Protein AF-A0A2N5YYQ7-F1 (afdb_monomer_lite)

Radius of gyration: 24.41 Å; chains: 1; bounding box: 58×47×63 Å

pLDDT: mean 92.78, std 4.08, range [78.56, 98.44]

Structure (mmCIF, N/CA/C/O backbone):
data_AF-A0A2N5YYQ7-F1
#
_entry.id   AF-A0A2N5YYQ7-F1
#
loop_
_atom_site.group_PDB
_atom_site.id
_atom_site.type_symbol
_atom_site.label_atom_id
_atom_site.label_alt_id
_atom_site.label_comp_id
_atom_site.label_asym_id
_atom_site.label_entity_id
_atom_site.label_seq_id
_atom_site.pdbx_PDB_ins_code
_atom_site.Cartn_x
_atom_site.Cartn_y
_atom_site.Cartn_z
_atom_site.occupancy
_atom_site.B_iso_or_equiv
_atom_site.auth_seq_id
_atom_site.auth_comp_id
_atom_site.auth_asym_id
_atom_site.auth_atom_id
_atom_site.pdbx_PDB_model_num
ATOM 1 N N . MET A 1 1 ? -3.393 -4.465 8.480 1.00 93.56 1 MET A N 1
ATOM 2 C CA . MET A 1 1 ? -4.714 -5.136 8.390 1.00 93.56 1 MET A CA 1
ATOM 3 C C . MET A 1 1 ? -5.886 -4.171 8.507 1.00 93.56 1 MET A C 1
ATOM 5 O O . MET A 1 1 ? -6.444 -3.864 7.470 1.00 93.56 1 MET A O 1
ATOM 9 N N . ILE A 1 2 ? -6.252 -3.635 9.685 1.00 95.12 2 ILE A N 1
ATOM 10 C CA . ILE A 1 2 ? -7.439 -2.749 9.792 1.00 95.12 2 ILE A CA 1
ATOM 11 C C . ILE A 1 2 ? -7.357 -1.510 8.891 1.00 95.12 2 ILE A C 1
ATOM 13 O O . ILE A 1 2 ? -8.314 -1.188 8.200 1.00 95.12 2 ILE A O 1
ATOM 17 N N . SER A 1 3 ? -6.177 -0.894 8.796 1.00 93.81 3 SER A N 1
ATOM 18 C CA . SER A 1 3 ? -5.938 0.205 7.856 1.00 93.81 3 SER A CA 1
ATOM 19 C C . SER A 1 3 ? -6.169 -0.204 6.390 1.00 93.81 3 SER A C 1
ATOM 21 O O . SER A 1 3 ? -6.688 0.582 5.609 1.00 93.81 3 SER A O 1
ATOM 23 N N . ASN A 1 4 ? -5.869 -1.457 6.019 1.00 92.94 4 ASN A N 1
ATOM 24 C CA . ASN A 1 4 ? -6.126 -1.958 4.66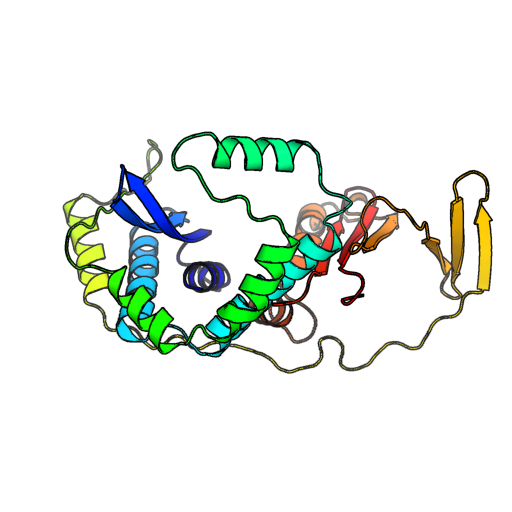4 1.00 92.94 4 ASN A CA 1
ATOM 25 C C . ASN A 1 4 ? -7.629 -2.119 4.420 1.00 92.94 4 ASN A C 1
ATOM 27 O O . ASN A 1 4 ? -8.094 -1.744 3.354 1.00 92.94 4 ASN A O 1
ATOM 31 N N . ARG A 1 5 ? -8.402 -2.598 5.408 1.00 95.31 5 ARG A N 1
ATOM 32 C CA . ARG A 1 5 ? -9.871 -2.651 5.295 1.00 95.31 5 ARG A CA 1
ATOM 33 C C . ARG A 1 5 ? -10.469 -1.261 5.092 1.00 95.31 5 ARG A C 1
ATOM 35 O O . ARG A 1 5 ? -11.313 -1.082 4.224 1.00 95.31 5 ARG A O 1
ATOM 42 N N . LEU A 1 6 ? -9.991 -0.264 5.841 1.00 95.75 6 LEU A N 1
ATOM 43 C CA . LEU A 1 6 ? -10.418 1.125 5.657 1.00 95.75 6 LEU A CA 1
ATOM 44 C C . LEU A 1 6 ? -10.046 1.656 4.265 1.00 95.75 6 LEU A C 1
ATOM 46 O O . LEU A 1 6 ? -10.860 2.324 3.635 1.00 95.75 6 LEU A O 1
ATOM 50 N N . ALA A 1 7 ? -8.858 1.328 3.753 1.00 92.31 7 ALA A N 1
ATOM 51 C CA . ALA A 1 7 ? -8.468 1.678 2.389 1.00 92.31 7 ALA A CA 1
ATOM 52 C C . ALA A 1 7 ? -9.348 0.987 1.329 1.00 92.31 7 ALA A C 1
ATOM 54 O O . ALA A 1 7 ? -9.705 1.616 0.337 1.00 92.31 7 ALA A O 1
ATOM 55 N N . GLU A 1 8 ? -9.772 -0.261 1.549 1.00 92.50 8 GLU A N 1
ATOM 56 C CA . GLU A 1 8 ? -10.708 -0.962 0.656 1.00 92.50 8 GLU A CA 1
ATOM 57 C C . GLU A 1 8 ? -12.071 -0.256 0.583 1.00 92.50 8 GLU A C 1
ATOM 59 O O . GLU A 1 8 ? -12.648 -0.153 -0.498 1.00 92.50 8 GLU A O 1
ATOM 64 N N . LEU A 1 9 ? -12.557 0.319 1.690 1.00 94.38 9 LEU A N 1
ATOM 65 C CA . LEU A 1 9 ? -13.803 1.099 1.688 1.00 94.38 9 LEU A CA 1
ATOM 66 C C . LEU A 1 9 ? -13.730 2.348 0.797 1.00 94.38 9 LEU A C 1
ATOM 68 O O . LEU A 1 9 ? -14.763 2.797 0.302 1.00 94.38 9 LEU A O 1
ATOM 72 N N . THR A 1 10 ? -12.531 2.881 0.536 1.00 92.38 10 THR A N 1
ATOM 73 C CA . THR A 1 10 ? -12.359 4.017 -0.389 1.00 92.38 10 THR A CA 1
ATOM 74 C C . THR A 1 10 ? -12.547 3.650 -1.862 1.00 92.38 10 THR A C 1
ATOM 76 O O . THR A 1 10 ? -12.679 4.538 -2.699 1.00 92.38 10 THR A O 1
ATOM 79 N N . LEU A 1 11 ? -12.582 2.352 -2.180 1.00 89.19 11 LEU A N 1
ATOM 80 C CA . LEU A 1 11 ? -12.719 1.826 -3.541 1.00 89.19 11 LEU A CA 1
ATOM 81 C C . LEU A 1 11 ? -14.159 1.406 -3.875 1.00 89.19 11 LEU A C 1
ATOM 83 O O . LEU A 1 11 ? -14.417 0.870 -4.952 1.00 89.19 11 LEU A O 1
ATOM 87 N N . LEU A 1 12 ? -15.105 1.630 -2.958 1.00 90.12 12 LEU A N 1
ATOM 88 C CA . LEU A 1 12 ? -16.529 1.426 -3.213 1.00 90.12 12 LEU A CA 1
ATOM 89 C C . LEU A 1 12 ? -17.070 2.475 -4.193 1.00 90.12 12 LEU A C 1
ATOM 91 O O . LEU A 1 12 ? -16.517 3.560 -4.329 1.00 90.12 12 LEU A O 1
ATOM 95 N N . GLU A 1 13 ? -18.202 2.175 -4.837 1.00 88.31 13 GLU A N 1
ATOM 96 C CA . GLU A 1 13 ? -18.895 3.133 -5.716 1.00 88.31 13 GLU A CA 1
ATOM 97 C C . GLU A 1 13 ? -19.281 4.419 -4.969 1.00 88.31 13 GLU A C 1
ATOM 99 O O . GLU A 1 13 ? -19.138 5.517 -5.500 1.00 88.31 13 GLU A O 1
ATOM 104 N N . ASN A 1 14 ? -19.716 4.275 -3.713 1.00 90.69 14 ASN A N 1
ATOM 105 C CA . ASN A 1 14 ? -19.996 5.377 -2.799 1.00 90.69 14 ASN A CA 1
ATOM 106 C C . ASN A 1 14 ? -19.150 5.183 -1.534 1.00 90.69 14 ASN A C 1
ATOM 108 O O . ASN A 1 14 ? -19.606 4.527 -0.593 1.00 90.69 14 ASN A O 1
ATOM 112 N N . PRO A 1 15 ? -17.899 5.674 -1.514 1.00 94.44 15 PRO A N 1
ATOM 113 C CA . PRO A 1 15 ? -17.058 5.557 -0.336 1.00 94.44 15 PRO A CA 1
ATOM 114 C C . PRO A 1 15 ? -17.672 6.289 0.866 1.00 94.44 15 PRO A C 1
ATOM 116 O O . PRO A 1 15 ? -18.278 7.346 0.692 1.00 94.44 15 PRO A O 1
ATOM 119 N N . PRO A 1 16 ? -17.493 5.795 2.098 1.00 95.88 16 PRO A N 1
ATOM 120 C CA . PRO A 1 16 ? -17.945 6.516 3.288 1.00 95.88 16 PRO A CA 1
ATOM 121 C C . PRO A 1 16 ? -17.043 7.709 3.646 1.00 95.88 16 PRO A C 1
ATOM 123 O O . PRO A 1 16 ? -17.452 8.603 4.374 1.00 95.88 16 PRO A O 1
ATOM 126 N N . PHE A 1 17 ? -15.806 7.729 3.145 1.00 96.38 17 PHE A N 1
ATOM 127 C CA . PHE A 1 17 ? -14.804 8.766 3.389 1.00 96.38 17 PHE A CA 1
ATOM 128 C C . PHE A 1 17 ? -13.792 8.804 2.233 1.00 96.38 17 PHE A C 1
ATOM 130 O O . PHE A 1 17 ? -13.621 7.817 1.516 1.00 96.38 17 PHE A O 1
ATOM 137 N N . ALA A 1 18 ? -13.084 9.924 2.069 1.00 94.75 18 ALA A N 1
ATOM 138 C CA . ALA A 1 18 ? -12.054 10.075 1.036 1.00 94.75 18 ALA A CA 1
ATOM 139 C C . ALA A 1 18 ? -10.772 9.291 1.357 1.00 94.75 18 ALA A C 1
ATOM 141 O O . ALA A 1 18 ? -10.070 8.830 0.460 1.00 94.75 18 ALA A O 1
ATOM 142 N N . GLN A 1 19 ? -10.432 9.176 2.643 1.00 94.50 19 GLN A N 1
ATOM 143 C CA . GLN A 1 19 ? -9.290 8.406 3.138 1.00 94.50 19 GLN A CA 1
ATOM 144 C C . GLN A 1 19 ? -9.635 7.828 4.503 1.00 94.50 19 GLN A C 1
ATOM 146 O O . GLN A 1 19 ? -10.295 8.496 5.294 1.00 94.50 19 GLN A O 1
ATOM 151 N N . GLY A 1 20 ? -9.159 6.622 4.789 1.00 95.12 20 GLY A N 1
ATOM 152 C CA . GLY A 1 20 ? -9.314 5.980 6.088 1.00 95.12 20 GLY A CA 1
ATOM 153 C C . GLY A 1 20 ? -7.992 5.384 6.546 1.00 95.12 20 GLY A C 1
ATOM 154 O O . GLY A 1 20 ? -7.262 4.792 5.752 1.00 95.12 20 GLY A O 1
ATOM 155 N N . PHE A 1 21 ? -7.671 5.554 7.821 1.00 94.62 21 PHE A N 1
ATOM 156 C CA . PHE A 1 21 ? -6.460 5.012 8.422 1.00 94.62 21 PHE A CA 1
ATOM 157 C C . PHE A 1 21 ? -6.715 4.630 9.872 1.00 94.62 21 PHE A C 1
ATOM 159 O O . PHE A 1 21 ? -7.410 5.336 10.600 1.00 94.62 21 PHE A O 1
ATOM 166 N N . ALA A 1 22 ? -6.094 3.542 10.312 1.00 95.44 22 ALA A N 1
ATOM 167 C CA . ALA A 1 22 ? -6.108 3.160 11.711 1.00 95.44 22 ALA A CA 1
ATOM 168 C C . ALA A 1 22 ? -4.739 2.660 12.165 1.00 95.44 22 ALA A C 1
ATOM 170 O O . ALA A 1 22 ? -4.033 1.966 11.427 1.00 95.44 22 ALA A O 1
ATOM 171 N N . ALA A 1 23 ? -4.380 2.998 13.401 1.00 93.44 23 ALA A N 1
ATOM 172 C CA . ALA A 1 23 ? -3.122 2.598 14.010 1.00 93.44 23 ALA A CA 1
ATOM 173 C C . ALA A 1 23 ? -3.225 2.488 15.526 1.00 93.44 23 ALA A C 1
ATOM 175 O O . ALA A 1 23 ? -3.968 3.210 16.182 1.00 93.44 23 ALA A O 1
ATOM 176 N N . HIS A 1 24 ? -2.391 1.618 16.084 1.00 92.00 24 HIS A N 1
ATOM 177 C CA . HIS A 1 24 ? -2.065 1.632 17.500 1.00 92.00 24 HIS A CA 1
ATOM 178 C C . HIS A 1 24 ? -0.732 2.360 17.675 1.00 92.00 24 HIS A C 1
ATOM 180 O O . HIS A 1 24 ? 0.283 1.924 17.130 1.00 92.00 24 HIS A O 1
ATOM 186 N N . THR A 1 25 ? -0.733 3.471 18.406 1.00 89.69 25 THR A N 1
ATOM 187 C CA . THR A 1 25 ? 0.429 4.353 18.541 1.00 89.69 25 THR A CA 1
ATOM 188 C C . THR A 1 25 ? 0.835 4.506 19.996 1.00 89.69 25 THR A C 1
ATOM 190 O O . THR A 1 25 ? 0.026 4.378 20.918 1.00 89.69 25 THR A O 1
ATOM 193 N N . GLU A 1 26 ? 2.102 4.838 20.213 1.00 86.75 26 GLU A N 1
ATOM 194 C CA . GLU A 1 26 ? 2.526 5.430 21.478 1.00 86.75 26 GLU A CA 1
ATOM 195 C C . GLU A 1 26 ? 1.841 6.794 21.654 1.00 86.75 26 GLU A C 1
ATOM 197 O O . GLU A 1 26 ? 1.531 7.473 20.670 1.00 86.75 26 GLU A O 1
ATOM 202 N N . PHE A 1 27 ? 1.556 7.180 22.898 1.00 83.12 27 PHE A N 1
ATOM 203 C CA . PHE A 1 27 ? 0.909 8.456 23.201 1.00 83.12 27 PHE A CA 1
ATOM 204 C C . PHE A 1 27 ? 1.742 9.297 24.171 1.00 83.12 27 PHE A C 1
ATOM 206 O O . PHE A 1 27 ? 2.535 10.133 23.750 1.00 83.12 27 PHE A O 1
ATOM 213 N N . LEU A 1 28 ? 1.579 9.092 25.480 1.00 82.25 28 LEU A N 1
ATOM 214 C CA . LEU A 1 28 ? 2.292 9.848 26.508 1.00 82.25 28 LEU A CA 1
ATOM 215 C C . LEU A 1 28 ? 2.835 8.905 27.578 1.00 82.25 28 LEU A C 1
ATOM 217 O O . LEU A 1 28 ? 2.077 8.270 28.319 1.00 82.25 28 LEU A O 1
ATOM 221 N N . GLY A 1 29 ? 4.163 8.856 27.684 1.00 80.69 29 GLY A N 1
ATOM 222 C CA . GLY A 1 29 ? 4.858 7.952 28.596 1.00 80.69 29 GLY A CA 1
ATOM 223 C C . GLY A 1 29 ? 4.537 6.486 28.268 1.00 80.69 29 GLY A C 1
ATOM 224 O O . GLY A 1 29 ? 4.608 6.111 27.105 1.00 80.69 29 GLY A O 1
ATOM 225 N N . PRO A 1 30 ? 4.152 5.650 29.250 1.00 81.94 30 PRO A N 1
ATOM 226 C CA . PRO A 1 30 ? 3.862 4.233 29.017 1.00 81.94 30 PRO A CA 1
ATOM 227 C C . PRO A 1 30 ? 2.478 3.981 28.392 1.00 81.94 30 PRO A C 1
ATOM 229 O O . PRO A 1 30 ? 2.042 2.835 28.319 1.00 81.94 30 PRO A O 1
ATOM 232 N N . LYS A 1 31 ? 1.732 5.033 28.032 1.00 87.06 31 LYS A N 1
ATOM 233 C CA . LYS A 1 31 ? 0.382 4.906 27.478 1.00 87.06 31 LYS A CA 1
ATOM 234 C C . LYS A 1 31 ? 0.446 4.795 25.961 1.00 87.06 31 LYS A C 1
ATOM 236 O O . LYS A 1 31 ? 1.127 5.590 25.316 1.00 87.06 31 LYS A O 1
ATOM 241 N N . SER A 1 32 ? -0.338 3.880 25.412 1.00 89.62 32 SER A N 1
ATOM 242 C CA . SER A 1 32 ? -0.652 3.818 23.991 1.00 89.62 32 SER A CA 1
ATOM 243 C C . SER A 1 32 ? -2.087 4.266 23.733 1.00 89.62 32 SER A C 1
ATOM 245 O O . SER A 1 32 ? -2.898 4.384 24.659 1.00 89.62 32 SER A O 1
ATOM 247 N N . MET A 1 33 ? -2.394 4.530 22.469 1.00 92.06 33 MET A N 1
ATOM 248 C CA . MET A 1 33 ? -3.751 4.784 22.013 1.00 92.06 33 MET A CA 1
ATOM 249 C C . MET A 1 33 ? -4.021 4.071 20.694 1.00 92.06 33 MET A C 1
ATOM 251 O O . MET A 1 33 ? -3.126 3.897 19.869 1.00 92.06 33 MET A O 1
ATOM 255 N N . TYR A 1 34 ? -5.273 3.678 20.498 1.00 94.19 34 TYR A N 1
ATOM 256 C CA . TYR A 1 34 ? -5.774 3.273 19.197 1.00 94.19 34 TYR A CA 1
ATOM 257 C C . TYR A 1 34 ? -6.434 4.480 18.525 1.00 94.19 34 TYR A C 1
ATOM 259 O O . TYR A 1 34 ? -7.257 5.164 19.133 1.00 94.19 34 TYR A O 1
ATOM 267 N N . LEU A 1 35 ? -6.037 4.750 17.287 1.00 94.19 35 LEU A N 1
ATOM 268 C CA . LEU A 1 35 ? -6.520 5.839 16.451 1.00 94.19 35 LEU A CA 1
ATOM 269 C C . LEU A 1 35 ? -7.215 5.250 15.229 1.00 94.19 35 LEU A C 1
ATOM 271 O O . LEU A 1 35 ? -6.676 4.354 14.584 1.00 94.19 35 LEU A O 1
ATOM 275 N N . SER A 1 36 ? -8.373 5.808 14.894 1.00 95.94 36 SER A N 1
ATOM 276 C CA . SER A 1 36 ? -9.115 5.534 13.667 1.00 95.94 36 SER A CA 1
ATOM 277 C C . SER A 1 36 ? -9.535 6.876 13.085 1.00 95.94 36 SER A C 1
ATOM 279 O O . SER A 1 36 ? -10.235 7.640 13.746 1.00 95.94 36 SER A O 1
ATOM 281 N N . ILE A 1 37 ? -9.051 7.191 11.889 1.00 96.44 37 ILE A N 1
ATOM 282 C CA . ILE A 1 37 ? -9.166 8.506 11.259 1.00 96.44 37 ILE A CA 1
ATOM 283 C C . ILE A 1 37 ? -9.807 8.324 9.888 1.00 96.44 37 ILE A C 1
ATOM 285 O O . ILE A 1 37 ? -9.366 7.480 9.108 1.00 96.44 37 ILE A O 1
ATOM 289 N N . GLY A 1 38 ? -10.811 9.145 9.596 1.00 96.94 38 GLY A N 1
ATOM 290 C CA . GLY A 1 38 ? -11.435 9.259 8.284 1.00 96.94 38 GLY A CA 1
ATOM 291 C C . GLY A 1 38 ? -11.379 10.703 7.803 1.00 96.94 38 GLY A C 1
ATOM 292 O O . GLY A 1 38 ? -11.664 11.625 8.566 1.00 96.94 38 GLY A O 1
ATOM 293 N N . VAL A 1 39 ? -10.994 10.910 6.547 1.00 96.44 39 VAL A N 1
ATOM 294 C CA . VAL A 1 39 ? -11.115 12.209 5.881 1.00 96.44 39 VAL A CA 1
ATOM 295 C C . VAL A 1 39 ? -12.518 12.292 5.299 1.00 96.44 39 VAL A C 1
ATOM 297 O O . VAL A 1 39 ? -12.820 11.619 4.314 1.00 96.44 39 VAL A O 1
ATOM 300 N N . VAL A 1 40 ? -13.361 13.110 5.926 1.00 93.94 40 VAL A N 1
ATOM 301 C CA . VAL A 1 40 ? -14.753 13.328 5.520 1.00 93.94 40 VAL A CA 1
ATOM 302 C C . VAL A 1 40 ? -14.810 13.810 4.071 1.00 93.94 40 VAL A C 1
ATOM 304 O O . VAL A 1 40 ? -14.021 14.664 3.655 1.00 93.94 40 VAL A O 1
ATOM 307 N N . GLN A 1 41 ? -15.757 13.273 3.307 1.00 90.50 41 GLN A N 1
ATOM 308 C CA . GLN A 1 41 ? -16.066 13.737 1.959 1.00 90.50 41 GLN A CA 1
ATOM 309 C C . GLN A 1 41 ? -17.515 14.203 1.873 1.00 90.50 41 GLN A C 1
ATOM 311 O O . GLN A 1 41 ? -18.370 13.679 2.575 1.00 90.50 41 GLN A O 1
ATOM 316 N N . ASN A 1 42 ? -17.783 15.185 1.008 1.00 85.81 42 ASN A N 1
ATOM 317 C CA . ASN A 1 42 ? -19.122 15.757 0.804 1.00 85.81 42 ASN A CA 1
ATOM 318 C C . ASN A 1 42 ? -19.802 16.253 2.095 1.00 85.81 42 ASN A C 1
ATOM 320 O O . ASN A 1 42 ? -21.023 16.241 2.178 1.00 85.81 42 ASN A O 1
ATOM 324 N N . ASP A 1 43 ? -19.005 16.671 3.083 1.00 88.06 43 ASP A N 1
ATOM 325 C CA . ASP A 1 43 ? -19.464 17.106 4.407 1.00 88.06 43 ASP A CA 1
ATOM 326 C C . ASP A 1 43 ? -20.264 16.024 5.186 1.00 88.06 43 ASP A C 1
ATOM 328 O O . ASP A 1 43 ? -20.932 16.330 6.169 1.00 88.06 43 ASP A O 1
ATOM 332 N N . ASP A 1 44 ? -20.144 14.743 4.803 1.00 92.19 44 ASP A N 1
ATOM 333 C CA . ASP A 1 44 ? -20.863 13.613 5.411 1.00 92.19 44 ASP A CA 1
ATOM 334 C C . ASP A 1 44 ? -20.113 13.022 6.622 1.00 92.19 44 ASP A C 1
ATOM 336 O O . ASP A 1 44 ? -19.382 12.022 6.552 1.00 92.19 44 ASP A O 1
ATOM 340 N N . ILE A 1 45 ? -20.240 13.722 7.751 1.00 93.50 45 ILE A N 1
ATOM 341 C CA . ILE A 1 45 ? -19.587 13.372 9.019 1.00 93.50 45 ILE A CA 1
ATOM 342 C C . ILE A 1 45 ? -20.195 12.099 9.622 1.00 93.50 45 ILE A C 1
ATOM 344 O O . ILE A 1 45 ? -19.453 11.268 10.148 1.00 93.50 45 ILE A O 1
ATOM 348 N N . GLU A 1 46 ? -21.515 11.936 9.528 1.00 94.56 46 GLU A N 1
ATOM 349 C CA . GLU A 1 46 ? -22.252 10.794 10.079 1.00 94.56 46 GLU A CA 1
ATOM 350 C C . GLU A 1 46 ? -21.778 9.485 9.447 1.00 94.56 46 GLU A C 1
ATOM 352 O O . GLU A 1 46 ? -21.204 8.647 10.150 1.00 94.56 46 GLU A O 1
ATOM 357 N N . THR A 1 47 ? -21.865 9.365 8.117 1.00 95.56 47 THR A N 1
ATOM 358 C CA . THR A 1 47 ? -21.434 8.159 7.391 1.00 95.56 47 THR A CA 1
ATOM 359 C C . THR A 1 47 ? -19.955 7.847 7.640 1.00 95.56 47 THR A C 1
ATOM 361 O O . THR A 1 47 ? -19.557 6.682 7.748 1.00 95.56 47 THR A O 1
ATOM 364 N N . THR A 1 48 ? -19.114 8.881 7.779 1.00 96.19 48 THR A N 1
ATOM 365 C CA . THR A 1 48 ? -17.692 8.698 8.106 1.00 96.19 48 THR A CA 1
ATOM 366 C C . THR A 1 48 ? -17.518 8.056 9.486 1.00 96.19 48 THR A C 1
ATOM 368 O O . THR A 1 48 ? -16.757 7.092 9.619 1.00 96.19 48 THR A O 1
ATOM 371 N N . ILE A 1 49 ? -18.201 8.566 10.518 1.00 95.88 49 ILE A N 1
ATOM 372 C CA . ILE A 1 49 ? -18.126 8.017 11.882 1.00 95.88 49 ILE A CA 1
ATOM 373 C C . ILE A 1 49 ? -18.654 6.582 11.895 1.00 95.88 49 ILE A C 1
ATOM 375 O O . ILE A 1 49 ? -17.969 5.694 12.413 1.00 95.88 49 ILE A O 1
ATOM 379 N N . GLU A 1 50 ? -19.817 6.344 11.290 1.00 96.25 50 GLU A N 1
ATOM 380 C CA . GLU A 1 50 ? -20.431 5.018 11.220 1.00 96.25 50 GLU A CA 1
ATOM 381 C C . GLU A 1 50 ? -19.489 3.992 10.590 1.00 96.25 50 GLU A C 1
ATOM 383 O O . GLU A 1 50 ? -19.254 2.934 11.174 1.00 96.25 50 GLU A O 1
ATOM 388 N N . ALA A 1 51 ? -18.872 4.313 9.449 1.00 96.88 51 ALA A N 1
ATOM 389 C CA . ALA A 1 51 ? -17.976 3.392 8.756 1.00 96.88 51 ALA A CA 1
ATOM 390 C C . ALA A 1 51 ? -16.700 3.075 9.555 1.00 96.88 51 ALA A C 1
ATOM 392 O O . ALA A 1 51 ? -16.274 1.917 9.615 1.00 96.88 51 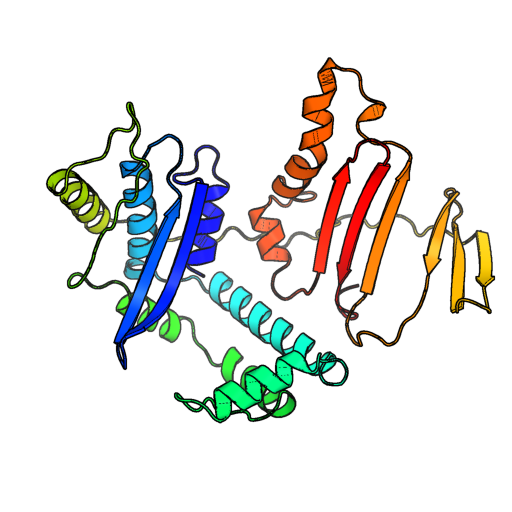ALA A O 1
ATOM 393 N N . LEU A 1 52 ? -16.094 4.079 10.202 1.00 96.88 52 LEU A N 1
ATOM 394 C CA . LEU A 1 52 ? -14.922 3.866 11.059 1.00 96.88 52 LEU A CA 1
ATOM 395 C C . LEU A 1 52 ? -15.273 2.980 12.262 1.00 96.88 52 LEU A C 1
ATOM 397 O O . LEU A 1 52 ? -14.527 2.054 12.600 1.00 96.88 52 LEU A O 1
ATOM 401 N N . VAL A 1 53 ? -16.405 3.250 12.917 1.00 96.00 53 VAL A N 1
ATOM 402 C CA . VAL A 1 53 ? -16.865 2.471 14.074 1.00 96.00 53 VAL A CA 1
ATOM 403 C C . VAL A 1 53 ? -17.259 1.056 13.654 1.00 96.00 53 VAL A C 1
ATOM 405 O O . VAL A 1 53 ? -16.879 0.105 14.340 1.00 96.00 53 VAL A O 1
ATOM 408 N N . ALA A 1 54 ? -17.922 0.886 12.511 1.00 96.25 54 ALA A N 1
ATOM 409 C CA . ALA A 1 54 ? -18.310 -0.415 11.982 1.00 96.25 54 ALA A CA 1
ATOM 410 C C . ALA A 1 54 ? -17.095 -1.321 11.726 1.00 96.25 54 ALA A C 1
ATOM 412 O O . ALA A 1 54 ? -17.112 -2.485 12.128 1.00 96.25 54 ALA A O 1
ATOM 413 N N . GLU A 1 55 ? -16.003 -0.811 11.146 1.00 96.69 55 GLU A N 1
ATOM 414 C CA . GLU A 1 55 ? -14.791 -1.622 10.941 1.00 96.69 55 GLU A CA 1
ATOM 415 C C . GLU A 1 55 ? -14.054 -1.943 12.250 1.00 96.69 55 GLU A C 1
ATOM 417 O O . GLU A 1 55 ? -13.541 -3.057 12.423 1.00 96.69 55 GLU A O 1
ATOM 422 N N . ASN A 1 56 ? -14.083 -1.031 13.225 1.00 95.56 56 ASN A N 1
ATOM 423 C CA . ASN A 1 56 ? -13.596 -1.312 14.578 1.00 95.56 56 ASN A CA 1
ATOM 424 C C . ASN A 1 56 ? -14.423 -2.421 15.251 1.00 95.56 56 ASN A C 1
ATOM 426 O O . ASN A 1 56 ? -13.862 -3.348 15.848 1.00 95.56 56 ASN A O 1
ATOM 430 N N . GLN A 1 57 ? -15.750 -2.371 15.111 1.00 95.38 57 GLN A N 1
ATOM 431 C CA . GLN A 1 57 ? -16.650 -3.417 15.588 1.00 95.38 57 GLN A CA 1
ATOM 432 C C . GLN A 1 57 ? -16.420 -4.735 14.858 1.00 95.38 57 GLN A C 1
ATOM 434 O O . GLN A 1 57 ? -16.393 -5.787 15.496 1.00 95.38 57 GLN A O 1
ATOM 439 N N . ARG A 1 58 ? -16.145 -4.704 13.554 1.00 96.12 58 ARG A N 1
ATOM 440 C CA . ARG A 1 58 ? -15.870 -5.906 12.760 1.00 96.12 58 ARG A CA 1
ATOM 441 C C . ARG A 1 58 ? -14.610 -6.609 13.245 1.00 96.12 58 ARG A C 1
ATOM 443 O O . ARG A 1 58 ? -14.614 -7.828 13.422 1.00 96.12 58 ARG A O 1
ATOM 450 N N . MET A 1 59 ? -13.559 -5.846 13.542 1.00 95.75 59 MET A N 1
ATOM 451 C CA . MET A 1 59 ? -12.349 -6.364 14.185 1.00 95.75 59 MET A CA 1
ATOM 452 C C . MET A 1 59 ? -12.638 -6.923 15.589 1.00 95.75 59 MET A C 1
ATOM 454 O O . MET A 1 59 ? -12.149 -8.000 15.927 1.00 95.75 59 MET A O 1
ATOM 458 N N . LYS A 1 60 ? -13.446 -6.240 16.409 1.00 94.75 60 LYS A N 1
ATOM 459 C CA . LYS A 1 60 ? -13.781 -6.690 17.774 1.00 94.75 60 LYS A CA 1
ATOM 460 C C . LYS A 1 60 ? -14.625 -7.974 17.784 1.00 94.75 60 LYS A C 1
ATOM 462 O O . LYS A 1 60 ? -14.353 -8.881 18.574 1.00 94.75 60 LYS A O 1
ATOM 467 N N . GLN A 1 61 ? -15.634 -8.058 16.919 1.00 94.44 61 GLN A N 1
ATOM 468 C CA . GLN A 1 61 ? -16.611 -9.149 16.870 1.00 94.44 61 GLN A CA 1
ATOM 469 C C . GLN A 1 61 ? -16.052 -10.380 16.139 1.00 94.44 61 GLN A C 1
ATOM 471 O O . GLN A 1 61 ? -16.144 -11.492 16.661 1.00 94.44 61 GLN A O 1
ATOM 476 N N . HIS A 1 62 ? -15.406 -10.179 14.986 1.00 96.50 62 HIS A N 1
ATOM 477 C CA . HIS A 1 62 ? -15.006 -11.267 14.078 1.00 96.50 62 HIS A CA 1
ATOM 478 C C . HIS A 1 62 ? -13.493 -11.424 13.914 1.00 96.50 62 HIS A C 1
ATOM 480 O O . HIS A 1 62 ? -13.031 -12.489 13.512 1.00 96.50 62 HIS A O 1
ATOM 486 N N . GLY A 1 63 ? -12.710 -10.402 14.259 1.00 96.38 63 GLY A N 1
ATOM 487 C CA . GLY A 1 63 ? -11.261 -10.405 14.068 1.00 96.38 63 GLY A CA 1
ATOM 488 C C . GLY A 1 63 ? -10.833 -10.265 12.604 1.00 96.38 63 GLY A C 1
ATOM 489 O O . GLY A 1 63 ? -11.587 -9.837 11.723 1.00 96.38 63 GLY A O 1
ATOM 490 N N . PHE A 1 64 ? -9.573 -10.608 12.368 1.00 97.75 64 PHE A N 1
ATOM 491 C CA . PHE A 1 64 ? -8.942 -10.736 11.064 1.00 97.75 64 PHE A CA 1
ATOM 492 C C . PHE A 1 64 ? -9.059 -12.158 10.521 1.00 97.75 64 PHE A C 1
ATOM 494 O O . PHE A 1 64 ? -9.249 -13.122 11.270 1.00 97.75 64 PHE A O 1
ATOM 501 N N . THR A 1 65 ? -8.936 -12.270 9.205 1.00 97.12 65 THR A N 1
ATOM 502 C CA . THR A 1 65 ? -8.884 -13.533 8.468 1.00 97.12 65 THR A CA 1
ATOM 503 C C . THR A 1 65 ? -7.445 -14.046 8.355 1.00 97.12 65 THR A C 1
ATOM 505 O O . THR A 1 65 ? -6.480 -13.296 8.515 1.00 97.12 65 THR A O 1
ATOM 508 N N . GLN A 1 66 ? -7.285 -15.340 8.061 1.00 96.31 66 GLN A N 1
ATOM 509 C CA . GLN A 1 66 ? -5.959 -15.938 7.874 1.00 96.31 66 GLN A CA 1
ATOM 510 C C . GLN A 1 66 ? -5.220 -15.319 6.679 1.00 96.31 66 GLN A C 1
ATOM 512 O O . GLN A 1 66 ? -4.029 -15.041 6.770 1.00 96.31 66 GLN A O 1
ATOM 517 N N . THR A 1 67 ? -5.938 -15.032 5.595 1.00 95.38 67 THR A N 1
ATOM 518 C CA . THR A 1 67 ? -5.398 -14.419 4.376 1.00 95.38 67 THR A CA 1
ATOM 519 C C . THR A 1 67 ? -4.890 -12.996 4.614 1.00 95.38 67 THR A C 1
ATOM 521 O O . THR A 1 67 ? -3.852 -12.622 4.068 1.00 95.38 67 THR A O 1
ATOM 524 N N . GLU A 1 68 ? -5.546 -12.211 5.477 1.00 96.50 68 GLU A N 1
ATOM 525 C CA . GLU A 1 68 ? -5.021 -10.910 5.911 1.00 96.50 68 GLU A CA 1
ATOM 526 C C . GLU A 1 68 ? -3.699 -11.054 6.674 1.00 96.50 68 GLU A C 1
ATOM 528 O O . GLU A 1 68 ? -2.741 -10.339 6.373 1.00 96.50 68 GLU A O 1
ATOM 533 N N . LEU A 1 69 ? -3.624 -11.991 7.626 1.00 97.44 69 LEU A N 1
ATOM 534 C CA . LEU A 1 69 ? -2.403 -12.227 8.400 1.00 97.44 69 LEU A CA 1
ATOM 535 C C . LEU A 1 69 ? -1.253 -12.709 7.509 1.00 97.44 69 LEU A C 1
ATOM 537 O O . LEU A 1 69 ? -0.126 -12.230 7.648 1.00 97.44 69 LEU A O 1
ATOM 541 N N . ASP A 1 70 ? -1.526 -13.637 6.597 1.00 96.06 70 ASP A N 1
ATOM 542 C CA . ASP A 1 70 ? -0.513 -14.199 5.706 1.00 96.06 70 ASP A CA 1
ATOM 543 C C . ASP A 1 70 ? 0.084 -13.124 4.788 1.00 96.06 70 ASP A C 1
ATOM 545 O O . ASP A 1 70 ? 1.308 -13.069 4.634 1.00 96.06 70 ASP A O 1
ATOM 549 N N . ARG A 1 71 ? -0.741 -12.202 4.264 1.00 94.94 71 ARG A N 1
ATOM 550 C CA . ARG A 1 71 ? -0.253 -11.050 3.484 1.00 94.94 71 ARG A CA 1
ATOM 551 C C . ARG A 1 71 ? 0.653 -10.135 4.300 1.00 94.94 71 ARG A C 1
ATOM 553 O O . ARG A 1 71 ? 1.721 -9.760 3.820 1.00 94.94 71 ARG A O 1
ATOM 560 N N . GLU A 1 72 ? 0.270 -9.786 5.528 1.00 96.06 72 GLU A N 1
ATOM 561 C CA . GLU A 1 72 ? 1.116 -8.927 6.369 1.00 96.06 72 GLU A CA 1
ATOM 562 C C . GLU A 1 72 ? 2.441 -9.599 6.724 1.00 96.06 72 GLU A C 1
ATOM 564 O O . GLU A 1 72 ? 3.492 -8.962 6.669 1.00 96.06 72 GLU A O 1
ATOM 569 N N . LYS A 1 73 ? 2.425 -10.901 7.032 1.00 97.50 73 LYS A N 1
ATOM 570 C CA . LYS A 1 73 ? 3.657 -11.662 7.272 1.00 97.50 73 LYS A CA 1
ATOM 571 C C . LYS A 1 73 ? 4.563 -11.666 6.045 1.00 97.50 73 LYS A C 1
ATOM 573 O O . LYS A 1 73 ? 5.763 -11.434 6.188 1.00 97.50 73 LYS A O 1
ATOM 578 N N . ALA A 1 74 ? 4.002 -11.907 4.860 1.00 96.12 74 ALA A N 1
ATOM 579 C CA . ALA A 1 74 ? 4.753 -11.881 3.609 1.00 96.12 74 ALA A CA 1
ATOM 580 C C . ALA A 1 74 ? 5.369 -10.496 3.356 1.00 96.12 74 ALA A C 1
ATOM 582 O O . ALA A 1 74 ? 6.556 -10.405 3.054 1.00 96.12 74 ALA A O 1
ATOM 583 N N . ASN A 1 75 ? 4.606 -9.419 3.568 1.00 95.00 75 ASN A N 1
ATOM 584 C CA . ASN A 1 75 ? 5.099 -8.046 3.444 1.00 95.00 75 ASN A CA 1
ATOM 585 C C . ASN A 1 75 ? 6.237 -7.748 4.434 1.00 95.00 75 ASN A C 1
ATOM 587 O O . ASN A 1 75 ? 7.264 -7.199 4.040 1.00 95.00 75 ASN A O 1
ATOM 591 N N . LEU A 1 76 ? 6.091 -8.132 5.707 1.00 96.44 76 LEU A N 1
ATOM 592 C CA . LEU A 1 76 ? 7.132 -7.941 6.723 1.00 96.44 76 LEU A CA 1
ATOM 593 C C . LEU A 1 76 ? 8.425 -8.678 6.357 1.00 96.44 76 LEU A C 1
ATOM 595 O O . LEU A 1 76 ? 9.502 -8.087 6.426 1.00 96.44 76 LEU A O 1
ATOM 599 N N . LEU A 1 77 ? 8.316 -9.944 5.941 1.00 97.00 77 LEU A N 1
ATOM 600 C CA . LEU A 1 77 ? 9.461 -10.763 5.537 1.00 97.00 77 LEU A CA 1
ATOM 601 C C . LEU A 1 77 ? 10.133 -10.226 4.267 1.00 97.00 77 LEU A C 1
ATOM 603 O O . LEU A 1 77 ? 11.361 -10.181 4.202 1.00 97.00 77 LEU A O 1
ATOM 607 N N . LYS A 1 78 ? 9.352 -9.757 3.288 1.00 95.50 78 LYS A N 1
ATOM 608 C CA . LYS A 1 78 ? 9.898 -9.202 2.045 1.00 95.50 78 LYS A CA 1
ATOM 609 C C . LYS A 1 78 ? 10.589 -7.854 2.259 1.00 95.50 78 LYS A C 1
ATOM 611 O O . LYS A 1 78 ? 11.633 -7.586 1.662 1.00 95.50 78 LYS A O 1
ATOM 616 N N . ASN A 1 79 ? 10.048 -7.020 3.146 1.00 94.12 79 ASN A N 1
ATOM 617 C CA . ASN A 1 79 ? 10.657 -5.740 3.506 1.00 94.12 79 ASN A CA 1
ATOM 618 C C . ASN A 1 79 ? 12.001 -5.933 4.219 1.00 94.12 79 ASN A C 1
ATOM 620 O O . ASN A 1 79 ? 12.981 -5.288 3.847 1.00 94.12 79 ASN A O 1
ATOM 624 N N . ILE A 1 80 ? 12.070 -6.834 5.207 1.00 95.75 80 ILE A N 1
ATOM 625 C CA . ILE A 1 80 ? 13.324 -7.084 5.931 1.00 95.75 80 ILE A CA 1
ATOM 626 C C . ILE A 1 80 ? 14.370 -7.768 5.040 1.00 95.75 80 ILE A C 1
ATOM 628 O O . ILE A 1 80 ? 15.552 -7.454 5.142 1.00 95.75 80 ILE A O 1
ATOM 632 N N . GLU A 1 81 ? 13.949 -8.643 4.122 1.00 95.62 81 GLU A N 1
ATOM 633 C CA . GLU A 1 81 ? 14.831 -9.230 3.109 1.00 95.62 81 GLU A CA 1
ATOM 634 C C . GLU A 1 81 ? 15.441 -8.156 2.208 1.00 95.62 81 GLU A C 1
ATOM 636 O O . GLU A 1 81 ? 16.658 -8.121 2.039 1.00 95.62 81 GLU A O 1
ATOM 641 N N . LYS A 1 82 ? 14.623 -7.228 1.699 1.00 93.25 82 LYS A N 1
ATOM 642 C CA . LYS A 1 82 ? 15.117 -6.104 0.898 1.00 93.25 82 LYS A CA 1
ATOM 643 C C . LYS A 1 82 ? 16.139 -5.271 1.668 1.00 93.25 82 LYS A C 1
ATOM 645 O O . LYS A 1 82 ? 17.201 -4.953 1.143 1.00 93.25 82 LYS A O 1
ATOM 650 N N . MET A 1 83 ? 15.835 -4.920 2.918 1.00 92.00 83 MET A N 1
ATOM 651 C CA . MET A 1 83 ? 16.754 -4.152 3.766 1.00 92.00 83 MET A CA 1
ATOM 652 C C . MET A 1 83 ? 18.071 -4.896 4.010 1.00 92.00 83 MET A C 1
ATOM 654 O O . MET A 1 83 ? 19.131 -4.272 3.997 1.00 92.00 83 MET A O 1
ATOM 658 N N . TYR A 1 84 ? 18.005 -6.216 4.202 1.00 94.75 84 TYR A N 1
ATOM 659 C CA . TYR A 1 84 ? 19.174 -7.075 4.350 1.00 94.75 84 TYR A CA 1
ATOM 660 C C . TYR A 1 84 ? 20.004 -7.141 3.065 1.00 94.75 84 TYR A C 1
ATOM 662 O O . TYR A 1 84 ? 21.228 -7.020 3.128 1.00 94.75 84 TYR A O 1
ATOM 670 N N . ASN A 1 85 ? 19.372 -7.305 1.902 1.00 94.69 85 ASN A N 1
ATOM 671 C CA . ASN A 1 85 ? 20.070 -7.335 0.617 1.00 94.69 85 ASN A CA 1
ATOM 672 C C . ASN A 1 85 ? 20.768 -5.997 0.331 1.00 94.69 85 ASN A C 1
ATOM 674 O O . ASN A 1 85 ? 21.894 -5.995 -0.150 1.00 94.69 85 ASN A O 1
ATOM 678 N N . GLU A 1 86 ? 20.152 -4.880 0.724 1.00 92.69 86 GLU A N 1
ATOM 679 C CA . GLU A 1 86 ? 20.661 -3.513 0.532 1.00 92.69 86 GLU A CA 1
ATOM 680 C C . GLU A 1 86 ? 21.590 -3.002 1.648 1.00 92.69 86 GLU A C 1
ATOM 682 O O . GLU A 1 86 ? 21.927 -1.813 1.686 1.00 92.69 86 GLU A O 1
ATOM 687 N N . ARG A 1 87 ? 21.994 -3.858 2.593 1.00 92.00 87 ARG A N 1
ATOM 688 C CA . ARG A 1 87 ? 22.711 -3.441 3.814 1.00 92.00 87 ARG A CA 1
ATOM 689 C C . ARG A 1 87 ? 24.035 -2.718 3.556 1.00 92.00 87 ARG A C 1
ATOM 691 O O . ARG A 1 87 ? 24.384 -1.817 4.311 1.00 92.00 87 ARG A O 1
ATOM 698 N N . ASP A 1 88 ? 24.729 -3.051 2.468 1.00 90.19 88 ASP A N 1
ATOM 699 C CA . ASP A 1 88 ? 26.008 -2.435 2.089 1.00 90.19 88 ASP A CA 1
ATOM 700 C C . ASP A 1 88 ? 25.824 -1.109 1.308 1.00 90.19 88 ASP A C 1
ATOM 702 O O . ASP A 1 88 ? 26.801 -0.431 0.971 1.00 90.19 88 ASP A O 1
ATOM 706 N N . LYS A 1 89 ? 24.570 -0.722 1.019 1.00 89.88 89 LYS A N 1
ATOM 707 C CA . LYS A 1 89 ? 24.170 0.419 0.169 1.00 89.88 89 LYS A CA 1
ATOM 708 C C . LYS A 1 89 ? 23.185 1.363 0.868 1.00 89.88 89 LYS A C 1
ATOM 710 O O . LYS A 1 89 ? 22.348 2.016 0.224 1.00 89.88 89 LYS A O 1
ATOM 715 N N . GLN A 1 90 ? 23.265 1.436 2.194 1.00 84.88 90 GLN A N 1
ATOM 716 C CA . GLN A 1 90 ? 22.445 2.334 3.003 1.00 84.88 90 GLN A CA 1
ATOM 717 C C . GLN A 1 90 ? 23.030 3.749 3.053 1.00 84.88 90 GLN A C 1
ATOM 719 O O . GLN A 1 90 ? 24.244 3.960 3.044 1.00 84.88 90 GLN A O 1
ATOM 724 N N . GLU A 1 91 ? 22.147 4.743 3.111 1.00 87.50 91 GLU A N 1
ATOM 725 C CA . GLU A 1 91 ? 22.559 6.134 3.267 1.00 87.50 91 GLU A CA 1
ATOM 726 C C . GLU A 1 91 ? 23.081 6.386 4.682 1.00 87.50 91 GLU A C 1
ATOM 728 O O . GLU A 1 91 ? 22.509 5.919 5.666 1.00 87.50 91 GLU A O 1
ATOM 733 N N . SER A 1 92 ? 24.132 7.202 4.803 1.00 91.94 92 SER A N 1
ATOM 734 C CA . SER A 1 92 ? 24.726 7.530 6.104 1.00 91.94 92 SER A CA 1
ATOM 735 C C . SER A 1 92 ? 23.747 8.195 7.075 1.00 91.94 92 SER A C 1
ATOM 737 O O . SER A 1 92 ? 23.902 8.054 8.287 1.00 91.94 92 SER A O 1
ATOM 739 N N . ALA A 1 93 ? 22.727 8.884 6.560 1.00 91.25 93 ALA A N 1
ATOM 740 C CA . ALA A 1 93 ? 21.666 9.485 7.359 1.00 91.25 93 ALA A CA 1
ATOM 741 C C . ALA A 1 93 ? 20.859 8.443 8.156 1.00 91.25 93 ALA A C 1
ATOM 743 O O . ALA A 1 93 ? 20.490 8.723 9.295 1.00 91.25 93 ALA A O 1
ATOM 744 N N . ASN A 1 94 ? 20.651 7.238 7.613 1.00 87.81 94 ASN A N 1
ATOM 745 C CA . ASN A 1 94 ? 19.910 6.179 8.304 1.00 87.81 94 ASN A CA 1
ATOM 746 C C . ASN A 1 94 ? 20.666 5.711 9.553 1.00 87.81 94 ASN A C 1
ATOM 748 O O . ASN A 1 94 ? 20.096 5.695 10.640 1.00 87.81 94 ASN A O 1
ATOM 752 N N . TYR A 1 95 ? 21.978 5.475 9.430 1.00 88.88 95 TYR A N 1
ATOM 753 C CA . TYR A 1 95 ? 22.819 5.129 10.580 1.00 88.88 95 TYR A CA 1
ATOM 754 C C . TYR A 1 95 ? 22.837 6.233 11.642 1.00 88.88 95 TYR A C 1
ATOM 756 O O . TYR A 1 95 ? 22.843 5.951 12.838 1.00 88.88 95 TYR A O 1
ATOM 764 N N . VAL A 1 96 ? 22.839 7.508 11.232 1.00 92.44 96 VAL A N 1
ATOM 765 C CA . VAL A 1 96 ? 22.775 8.632 12.180 1.00 92.44 96 VAL A CA 1
ATOM 766 C C . VAL A 1 96 ? 21.482 8.584 12.994 1.00 92.44 96 VAL A C 1
ATOM 768 O O . VAL A 1 96 ? 21.534 8.766 14.211 1.00 92.44 96 VAL A O 1
ATOM 771 N N . GLU A 1 97 ? 20.339 8.326 12.358 1.00 90.56 97 GLU A N 1
ATOM 772 C CA . GLU A 1 97 ? 19.059 8.214 13.065 1.00 90.56 97 GLU A CA 1
ATOM 773 C C . GLU A 1 97 ? 19.000 6.984 13.981 1.00 90.56 97 GLU A C 1
ATOM 775 O O . GLU A 1 97 ? 18.546 7.105 15.119 1.00 90.56 97 GLU A O 1
ATOM 780 N N . GLU A 1 98 ? 19.547 5.842 13.563 1.00 88.88 98 GLU A N 1
ATOM 781 C CA . GLU A 1 98 ? 19.640 4.638 14.403 1.00 88.88 98 GLU A CA 1
ATOM 782 C C . GLU A 1 98 ? 20.518 4.865 15.643 1.00 88.88 98 GLU A C 1
ATOM 784 O O . GLU A 1 98 ? 20.121 4.544 16.768 1.00 88.88 98 GLU A O 1
ATOM 789 N N . TYR A 1 99 ? 21.680 5.505 15.479 1.00 91.31 99 TYR A N 1
ATOM 790 C CA . TYR A 1 99 ? 22.546 5.859 16.606 1.00 91.31 99 TYR A CA 1
ATOM 791 C C . TYR A 1 99 ? 21.890 6.870 17.544 1.00 91.31 99 TYR A C 1
ATOM 793 O O . TYR A 1 99 ? 22.024 6.755 18.765 1.00 91.31 99 TYR A O 1
ATOM 801 N N . LYS A 1 100 ? 21.154 7.847 17.002 1.00 92.44 100 LYS A N 1
ATOM 802 C CA . LYS A 1 100 ? 20.371 8.784 17.815 1.00 92.44 100 LYS A CA 1
ATOM 803 C C . LYS A 1 100 ? 19.293 8.052 18.607 1.00 92.44 100 LYS A C 1
ATOM 805 O O . LYS A 1 100 ? 19.181 8.312 19.800 1.00 92.44 100 LYS A O 1
ATOM 810 N N . ALA A 1 101 ? 18.543 7.144 17.985 1.00 89.56 101 ALA A N 1
ATOM 811 C CA . ALA A 1 101 ? 17.492 6.371 18.648 1.00 89.56 101 ALA A CA 1
ATOM 812 C C . ALA A 1 101 ? 18.042 5.440 19.740 1.00 89.56 101 ALA A C 1
ATOM 814 O O . ALA A 1 101 ? 17.393 5.237 20.767 1.00 89.56 101 ALA A O 1
ATOM 815 N N . ASN A 1 102 ? 19.252 4.910 19.550 1.00 93.44 102 ASN A N 1
ATOM 816 C CA . ASN A 1 102 ? 19.937 4.123 20.570 1.00 93.44 102 ASN A CA 1
ATOM 817 C C . ASN A 1 102 ? 20.450 4.980 21.739 1.00 93.44 102 ASN A C 1
ATOM 819 O O . ASN A 1 102 ? 20.331 4.594 22.905 1.00 93.44 102 ASN A O 1
ATOM 823 N N . PHE A 1 103 ? 21.004 6.157 21.446 1.00 93.12 103 PHE A N 1
ATOM 824 C CA . PHE A 1 103 ? 21.596 7.026 22.463 1.00 93.12 103 PHE A CA 1
ATOM 825 C C . PHE A 1 103 ? 20.559 7.836 23.250 1.00 93.12 103 PHE A C 1
ATOM 827 O O . PHE A 1 103 ? 20.724 8.050 24.452 1.00 93.12 103 PHE A O 1
ATOM 834 N N . LEU A 1 104 ? 19.503 8.307 22.592 1.00 90.56 104 LEU A N 1
ATOM 835 C CA . LEU A 1 104 ? 18.452 9.114 23.203 1.00 90.56 104 LEU A CA 1
ATOM 836 C C . LEU A 1 104 ? 17.346 8.217 23.774 1.00 90.56 104 LEU A C 1
ATOM 838 O O . LEU A 1 104 ? 17.059 7.170 23.197 1.00 90.56 104 LEU A O 1
ATOM 842 N N . PRO A 1 105 ? 16.682 8.619 24.874 1.00 84.25 105 PRO A N 1
ATOM 843 C CA . PRO A 1 105 ? 15.479 7.938 25.341 1.00 84.25 105 PRO A CA 1
ATOM 844 C C . PRO A 1 105 ? 14.461 7.790 24.192 1.00 84.25 105 PRO A C 1
ATOM 846 O O . PRO A 1 105 ? 14.244 8.768 23.473 1.00 84.25 105 PRO A O 1
ATOM 849 N N . PRO A 1 106 ? 13.837 6.613 24.004 1.00 84.38 106 PRO A N 1
ATOM 850 C CA . PRO A 1 106 ? 13.750 5.491 24.946 1.00 84.38 106 PRO A CA 1
ATOM 851 C C . PRO A 1 106 ? 14.894 4.455 24.880 1.00 84.38 106 PRO A C 1
ATOM 853 O O . PRO A 1 106 ? 14.777 3.415 25.522 1.00 84.38 106 PRO A O 1
ATOM 856 N N . HIS A 1 107 ? 16.003 4.738 24.187 1.00 86.56 107 HIS A N 1
ATOM 857 C CA . HIS A 1 107 ? 17.157 3.843 24.011 1.00 86.56 107 HIS A CA 1
ATOM 858 C C . HIS A 1 107 ? 16.832 2.577 23.213 1.00 86.56 107 HIS A C 1
ATOM 860 O O . HIS A 1 107 ? 17.033 1.452 23.680 1.00 86.56 107 HIS A O 1
ATOM 866 N N . SER A 1 108 ? 16.331 2.757 21.992 1.00 87.44 108 SER A N 1
ATOM 867 C CA . SER A 1 108 ? 16.025 1.645 21.091 1.00 87.44 108 SER A CA 1
ATOM 868 C C . SER A 1 108 ? 17.271 0.800 20.830 1.00 87.44 108 SER A C 1
ATOM 870 O O . SER A 1 108 ? 18.351 1.321 20.548 1.00 87.44 108 SER A O 1
ATOM 872 N N . ALA A 1 109 ? 17.145 -0.522 20.937 1.00 86.94 109 ALA A N 1
ATOM 873 C CA . ALA A 1 109 ? 18.245 -1.414 20.597 1.00 86.94 109 ALA A CA 1
ATOM 874 C C . ALA A 1 109 ? 18.610 -1.253 19.114 1.00 86.94 109 ALA A C 1
ATOM 876 O O . ALA A 1 109 ? 17.728 -1.113 18.274 1.00 86.94 109 ALA A O 1
ATOM 877 N N . PHE A 1 110 ? 19.906 -1.312 18.812 1.00 83.81 110 PHE A N 1
ATOM 878 C CA . PHE A 1 110 ? 20.421 -1.281 17.447 1.00 83.81 110 PHE A CA 1
ATOM 879 C C . PHE A 1 110 ? 21.261 -2.542 17.186 1.00 83.81 110 PHE A C 1
ATOM 881 O O . PHE A 1 110 ? 22.484 -2.516 17.340 1.00 83.81 110 PHE A O 1
ATOM 888 N N . PRO A 1 111 ? 20.622 -3.693 16.908 1.00 83.88 111 PRO A N 1
ATOM 889 C CA . PRO A 1 111 ? 21.310 -4.975 16.854 1.00 83.88 111 PRO A CA 1
ATOM 890 C C . PRO A 1 111 ? 21.909 -5.319 15.483 1.00 83.88 111 PRO A C 1
ATOM 892 O O . PRO A 1 111 ? 22.445 -6.416 15.379 1.00 83.88 111 PRO A O 1
ATOM 895 N N . CYS A 1 112 ? 21.863 -4.404 14.502 1.00 87.06 112 CYS A N 1
ATOM 896 C CA . CYS A 1 112 ? 22.199 -4.557 13.074 1.00 87.06 112 CYS A CA 1
ATOM 897 C C . CYS A 1 112 ? 21.213 -5.404 12.248 1.00 87.06 112 CYS A C 1
ATOM 899 O O . CYS A 1 112 ? 20.537 -6.299 12.763 1.00 87.06 112 CYS A O 1
ATOM 901 N N . ILE A 1 113 ? 21.148 -5.118 10.945 1.00 92.56 113 ILE A N 1
ATOM 902 C CA . ILE A 1 113 ? 20.149 -5.680 10.027 1.00 92.56 113 ILE A CA 1
ATOM 903 C C . ILE A 1 113 ? 20.289 -7.193 9.839 1.00 92.56 113 ILE A C 1
ATOM 905 O O . ILE A 1 113 ? 19.288 -7.886 9.671 1.00 92.56 113 ILE A O 1
ATOM 909 N N . GLU A 1 114 ? 21.500 -7.747 9.925 1.00 94.25 114 GLU A N 1
ATOM 910 C CA . GLU A 1 114 ? 21.719 -9.192 9.847 1.00 94.25 114 GLU A CA 1
ATOM 911 C C . GLU A 1 114 ? 21.044 -9.933 11.003 1.00 94.25 114 GLU A C 1
ATOM 913 O O . GLU A 1 114 ? 20.466 -11.004 10.809 1.00 94.25 114 GLU A O 1
ATOM 918 N N . TYR A 1 115 ? 21.091 -9.357 12.205 1.00 95.38 115 TYR A N 1
ATOM 919 C CA . TYR A 1 115 ? 20.427 -9.939 13.362 1.00 95.38 115 TYR A CA 1
ATOM 920 C C . TYR A 1 115 ? 18.910 -9.767 13.271 1.00 95.38 115 TYR A C 1
ATOM 922 O O . TYR A 1 115 ? 18.174 -10.723 13.514 1.00 95.38 115 TYR A O 1
ATOM 930 N N . GLU A 1 116 ? 18.433 -8.582 12.880 1.00 94.56 116 GLU A N 1
ATOM 931 C CA . GLU A 1 116 ? 17.000 -8.320 12.687 1.00 94.56 116 GLU A CA 1
ATOM 932 C C . GLU A 1 116 ? 16.386 -9.247 11.639 1.00 94.56 116 GLU A C 1
ATOM 934 O O . GLU A 1 116 ? 15.336 -9.836 11.890 1.00 94.56 116 GLU A O 1
ATOM 939 N N . TYR A 1 117 ? 17.064 -9.464 10.513 1.00 96.75 117 TYR A N 1
ATOM 940 C CA . TYR A 1 117 ? 16.620 -10.386 9.471 1.00 96.75 117 TYR A CA 1
ATOM 941 C C . TYR A 1 117 ? 16.398 -11.808 10.004 1.00 96.75 117 TYR A C 1
ATOM 943 O O . TYR A 1 117 ? 15.346 -12.414 9.773 1.00 96.75 117 TYR A O 1
ATOM 951 N N . GLU A 1 118 ? 17.342 -12.325 10.793 1.00 97.62 118 GLU A N 1
ATOM 952 C CA . GLU A 1 118 ? 17.215 -13.646 11.410 1.00 97.62 118 GLU A CA 1
ATOM 953 C C . GLU A 1 118 ? 16.117 -13.690 12.485 1.00 97.62 118 GLU A C 1
ATOM 955 O O . GLU A 1 118 ? 15.396 -14.688 12.593 1.00 97.62 118 GLU A O 1
ATOM 960 N N . LEU A 1 119 ? 15.916 -12.606 13.244 1.00 97.06 119 LEU A N 1
ATOM 961 C CA . LEU A 1 119 ? 14.793 -12.502 14.180 1.00 97.06 119 LEU A CA 1
ATOM 962 C C . LEU A 1 119 ? 13.445 -12.522 13.455 1.00 97.06 119 LEU A C 1
ATOM 964 O O . LEU A 1 119 ? 12.549 -13.261 13.867 1.00 97.06 119 LEU A O 1
ATOM 968 N N . PHE A 1 120 ? 13.298 -11.749 12.379 1.00 97.62 120 PHE A N 1
ATOM 969 C CA . PHE A 1 120 ? 12.062 -11.696 11.601 1.00 97.62 120 PHE A CA 1
ATOM 970 C C . PHE A 1 120 ? 11.743 -13.068 11.007 1.00 97.62 120 PHE A C 1
ATOM 972 O O . PHE A 1 120 ? 10.645 -13.584 11.219 1.00 97.62 120 PHE A O 1
ATOM 979 N N . LYS A 1 121 ? 12.719 -13.716 10.361 1.00 97.56 121 LYS A N 1
ATOM 980 C CA . LYS A 1 121 ? 12.562 -15.082 9.832 1.00 97.56 121 LYS A CA 1
ATOM 981 C C . LYS A 1 121 ? 12.185 -16.097 10.900 1.00 97.56 121 LYS A C 1
ATOM 983 O O . LYS A 1 121 ? 11.443 -17.034 10.617 1.00 97.56 121 LYS A O 1
ATOM 988 N N . LYS A 1 122 ? 12.691 -15.929 12.120 1.00 97.94 122 LYS A N 1
ATOM 989 C CA . LYS A 1 122 ? 12.409 -16.841 13.227 1.00 97.94 122 LYS A CA 1
ATOM 990 C C . LYS A 1 122 ? 11.026 -16.623 13.840 1.00 97.94 122 LYS A C 1
ATOM 992 O O . LYS A 1 122 ? 10.353 -17.608 14.128 1.00 97.94 122 LYS A O 1
ATOM 997 N N . TYR A 1 123 ? 10.623 -15.375 14.077 1.00 98.19 123 TYR A N 1
ATOM 998 C CA . TYR A 1 123 ? 9.455 -15.057 14.909 1.00 98.19 123 TYR A CA 1
ATOM 999 C C . TYR A 1 123 ? 8.218 -14.612 14.123 1.00 98.19 123 TYR A C 1
ATOM 1001 O O . TYR A 1 123 ? 7.106 -14.882 14.564 1.00 98.19 123 TYR A O 1
ATOM 1009 N N . VAL A 1 124 ? 8.353 -13.992 12.945 1.00 98.00 124 VAL A N 1
ATOM 1010 C CA . VAL A 1 124 ? 7.175 -13.618 12.135 1.00 98.00 124 VAL A CA 1
ATOM 1011 C C . VAL A 1 124 ? 6.328 -14.847 11.766 1.00 98.00 124 VAL A C 1
ATOM 1013 O O . VAL A 1 124 ? 5.103 -14.784 11.919 1.00 98.00 124 VAL A O 1
ATOM 1016 N N . PRO A 1 125 ? 6.910 -16.002 11.374 1.00 97.94 125 PRO A N 1
ATOM 1017 C CA . PRO A 1 125 ? 6.116 -17.196 11.093 1.00 97.94 125 PRO A CA 1
ATOM 1018 C C . PRO A 1 125 ? 5.336 -17.715 12.304 1.00 97.94 125 PRO A C 1
ATOM 1020 O O . PRO A 1 125 ? 4.254 -18.272 12.115 1.00 97.94 125 PRO A O 1
ATOM 1023 N N . THR A 1 126 ? 5.840 -17.506 13.528 1.00 98.19 126 THR A N 1
ATOM 1024 C CA . THR A 1 126 ? 5.224 -18.038 14.755 1.00 98.19 126 THR A CA 1
ATOM 1025 C C . THR A 1 126 ? 4.005 -17.249 15.220 1.00 98.19 126 THR A C 1
ATOM 1027 O O . THR A 1 126 ? 3.257 -17.769 16.036 1.00 98.19 126 THR A O 1
ATOM 1030 N N . ILE A 1 127 ? 3.787 -16.031 14.711 1.00 98.44 127 ILE A N 1
ATOM 1031 C CA . ILE A 1 127 ? 2.629 -15.196 15.067 1.00 98.44 127 ILE A CA 1
ATOM 1032 C C . ILE A 1 127 ? 1.344 -15.878 14.594 1.00 98.44 127 ILE A C 1
ATOM 1034 O O . ILE A 1 127 ? 1.166 -16.121 13.402 1.00 98.44 127 ILE A O 1
ATOM 1038 N N . THR A 1 128 ? 0.423 -16.184 15.491 1.00 98.44 128 THR A N 1
ATOM 1039 C CA . THR A 1 128 ? -0.830 -16.870 15.148 1.00 98.44 128 THR A CA 1
ATOM 1040 C C . THR A 1 128 ? -1.980 -15.889 14.934 1.00 98.44 128 THR A C 1
ATOM 1042 O O . THR A 1 128 ? -1.987 -14.776 15.459 1.00 98.44 128 THR A O 1
ATOM 1045 N N . LEU A 1 129 ? -2.996 -16.314 14.178 1.00 98.38 129 LEU A N 1
ATOM 1046 C CA . LEU A 1 129 ? -4.212 -15.518 13.997 1.00 98.38 129 LEU A CA 1
ATOM 1047 C C . LEU A 1 129 ? -4.950 -15.293 15.321 1.00 98.38 129 LEU A C 1
ATOM 1049 O O . LEU A 1 129 ? -5.506 -14.221 15.547 1.00 98.38 129 LEU A O 1
ATOM 1053 N N . GLU A 1 130 ? -4.920 -16.284 16.210 1.00 98.25 130 GLU A N 1
ATOM 1054 C CA . GLU A 1 130 ? -5.516 -16.187 17.539 1.00 98.25 130 GLU A CA 1
ATOM 1055 C C . GLU A 1 130 ? -4.869 -15.074 18.371 1.00 98.25 130 GLU A C 1
ATOM 1057 O O . GLU A 1 130 ? -5.589 -14.240 18.920 1.00 98.25 130 GLU A O 1
ATOM 1062 N N . GLU A 1 131 ? -3.534 -15.003 18.411 1.00 97.94 131 GLU A N 1
ATOM 1063 C CA . GLU A 1 131 ? -2.806 -13.949 19.132 1.00 97.94 131 GLU A CA 1
ATOM 1064 C C . GLU A 1 131 ? -3.145 -12.558 18.592 1.00 97.94 131 GLU A C 1
ATOM 1066 O O . GLU A 1 131 ? -3.415 -11.636 19.366 1.00 97.94 131 GLU A O 1
ATOM 1071 N N . VAL A 1 132 ? -3.187 -12.404 17.266 1.00 97.44 132 VAL A N 1
ATOM 1072 C CA . VAL A 1 132 ? -3.478 -11.105 16.648 1.00 97.44 132 VAL A CA 1
ATOM 1073 C C . VAL A 1 132 ? -4.932 -10.692 16.872 1.00 97.44 132 VAL A C 1
ATOM 1075 O O . VAL A 1 132 ? -5.196 -9.534 17.194 1.00 97.44 132 VAL A O 1
ATOM 1078 N N . ASN A 1 133 ? -5.878 -11.627 16.783 1.00 97.69 133 ASN A N 1
ATOM 1079 C CA . ASN A 1 133 ? -7.287 -11.355 17.065 1.00 97.69 133 ASN A CA 1
ATOM 1080 C C . ASN A 1 133 ? -7.530 -11.072 18.552 1.00 97.69 133 ASN A C 1
ATOM 1082 O O . ASN A 1 133 ? -8.344 -10.208 18.886 1.00 97.69 133 ASN A O 1
ATOM 1086 N N . ALA A 1 134 ? -6.813 -11.746 19.454 1.00 96.31 134 ALA A N 1
ATOM 1087 C CA . ALA A 1 134 ? -6.849 -11.446 20.881 1.00 96.31 134 ALA A CA 1
ATOM 1088 C C . ALA A 1 134 ? -6.317 -10.033 21.168 1.00 96.31 134 ALA A C 1
ATOM 1090 O O . ALA A 1 134 ? -6.937 -9.297 21.937 1.00 96.31 134 ALA A O 1
ATOM 1091 N N . PHE A 1 135 ? -5.223 -9.631 20.516 1.00 94.19 135 PHE A N 1
ATOM 1092 C CA . PHE A 1 135 ? -4.662 -8.286 20.642 1.00 94.19 135 PHE A CA 1
ATOM 1093 C C . PHE A 1 135 ? -5.586 -7.209 20.049 1.00 94.19 135 PHE A C 1
ATOM 1095 O O . PHE A 1 135 ? -5.869 -6.212 20.710 1.00 94.19 135 PHE A O 1
ATOM 1102 N N . GLY A 1 136 ? -6.143 -7.432 18.854 1.00 92.94 136 GLY A N 1
ATOM 1103 C CA . GLY A 1 136 ? -7.086 -6.506 18.214 1.00 92.94 136 GLY A CA 1
ATOM 1104 C C . GLY A 1 136 ? -8.333 -6.240 19.065 1.00 92.94 136 GLY A C 1
ATOM 1105 O O . GLY A 1 136 ? -8.754 -5.093 19.213 1.00 92.94 136 GLY A O 1
ATOM 1106 N N . LYS A 1 137 ? -8.873 -7.270 19.729 1.00 92.00 137 LYS A N 1
ATOM 1107 C CA . LYS A 1 137 ? -10.011 -7.127 20.659 1.00 92.00 137 LYS A CA 1
ATOM 1108 C C . LYS A 1 137 ? -9.718 -6.218 21.853 1.00 92.00 137 LYS A C 1
ATOM 1110 O O . LYS A 1 137 ? -10.643 -5.603 22.376 1.00 92.00 137 LYS A O 1
ATOM 1115 N N . GLN A 1 138 ? -8.462 -6.127 22.288 1.00 91.06 138 GLN A N 1
ATOM 1116 C CA . GLN A 1 138 ? -8.063 -5.266 23.405 1.00 91.06 138 GLN A CA 1
ATOM 1117 C C . GLN A 1 138 ? -7.957 -3.788 23.006 1.00 91.06 138 GLN A C 1
ATOM 1119 O O . GLN A 1 138 ? -7.983 -2.931 23.886 1.00 91.06 138 GLN A O 1
ATOM 1124 N N . MET A 1 139 ? -7.861 -3.476 21.708 1.00 88.69 139 MET A N 1
ATOM 1125 C CA . MET A 1 139 ? -7.741 -2.094 21.228 1.00 88.69 139 MET A CA 1
ATOM 1126 C C . MET A 1 139 ? -9.057 -1.314 21.305 1.00 88.69 139 MET A C 1
ATOM 1128 O O . MET A 1 139 ? -9.033 -0.102 21.504 1.00 88.69 139 MET A O 1
ATOM 1132 N N . ILE A 1 140 ? -10.200 -1.993 21.149 1.00 87.69 140 ILE A N 1
ATOM 1133 C CA . ILE A 1 140 ? -11.524 -1.357 21.102 1.00 87.69 140 ILE A CA 1
ATOM 1134 C C . ILE A 1 140 ? -12.223 -1.499 22.455 1.00 87.69 140 ILE A C 1
ATOM 1136 O O . ILE A 1 140 ? -12.910 -2.489 22.739 1.00 87.69 140 ILE A O 1
ATOM 1140 N N . ILE A 1 141 ? -12.047 -0.482 23.294 1.00 85.94 141 ILE A N 1
ATOM 1141 C CA . ILE A 1 141 ? -12.581 -0.416 24.657 1.00 85.94 141 ILE A CA 1
ATOM 1142 C C . ILE A 1 141 ? -13.827 0.474 24.739 1.00 85.94 141 ILE A C 1
ATOM 1144 O O . ILE A 1 141 ? -13.935 1.476 24.044 1.00 85.94 141 ILE A O 1
ATOM 1148 N N . ASP A 1 142 ? -14.757 0.129 25.632 1.00 78.56 142 ASP A N 1
ATOM 1149 C CA . ASP A 1 142 ? -16.033 0.857 25.780 1.00 78.56 142 ASP A CA 1
ATOM 1150 C C . ASP A 1 142 ? -15.898 2.150 26.613 1.00 78.56 142 ASP A C 1
ATOM 1152 O O . ASP A 1 142 ? -16.855 2.896 26.793 1.00 78.56 142 ASP A O 1
ATOM 1156 N N . LYS A 1 143 ? -14.719 2.398 27.195 1.00 84.06 143 LYS A N 1
ATOM 1157 C CA . LYS A 1 143 ? -14.425 3.554 28.056 1.00 84.06 143 LYS A CA 1
ATOM 1158 C C . LYS A 1 143 ? -13.137 4.216 27.588 1.00 84.06 143 LYS A C 1
ATOM 1160 O O . LYS A 1 143 ? -12.251 3.522 27.117 1.00 84.06 143 LYS A O 1
ATOM 1165 N N . ASN A 1 144 ? -12.982 5.515 27.846 1.00 87.81 144 ASN A N 1
ATOM 1166 C CA . ASN A 1 144 ? -11.816 6.321 27.446 1.00 87.81 144 ASN A CA 1
ATOM 1167 C C . ASN A 1 144 ? -11.686 6.538 25.929 1.00 87.81 144 ASN A C 1
ATOM 1169 O O . ASN A 1 144 ? -10.575 6.622 25.409 1.00 87.81 144 ASN A O 1
ATOM 1173 N N . THR A 1 145 ? -12.819 6.662 25.243 1.00 90.81 145 THR A N 1
ATOM 1174 C CA . THR A 1 145 ? -12.873 7.050 23.832 1.00 90.81 145 THR A CA 1
ATOM 1175 C C . THR A 1 145 ? -13.082 8.555 23.720 1.00 90.81 145 THR A C 1
ATOM 1177 O O . THR A 1 145 ? -13.864 9.133 24.473 1.00 90.81 145 THR A O 1
ATOM 1180 N N . VAL A 1 146 ? -12.378 9.182 22.782 1.00 92.50 146 VAL A N 1
ATOM 1181 C CA . VAL A 1 146 ? -12.577 10.581 22.398 1.00 92.50 146 VAL A CA 1
ATOM 1182 C C . VAL A 1 146 ? -12.901 10.592 20.914 1.00 92.50 146 VAL A C 1
ATOM 1184 O O . VAL A 1 146 ? -12.133 10.055 20.118 1.00 92.50 146 VAL A O 1
ATOM 1187 N N . VAL A 1 147 ? -14.028 11.200 20.555 1.00 93.88 147 VAL A N 1
ATOM 1188 C CA . VAL A 1 147 ? -14.400 11.450 19.162 1.00 93.88 147 VAL A CA 1
ATOM 1189 C C . VAL A 1 147 ? -14.063 12.902 18.857 1.00 93.88 147 VAL A C 1
ATOM 1191 O O . VAL A 1 147 ? -14.441 13.800 19.607 1.00 93.88 147 VAL A O 1
ATOM 1194 N N . VAL A 1 148 ? -13.300 13.129 17.791 1.00 94.44 148 VAL A N 1
ATOM 1195 C CA . VAL A 1 148 ? -12.880 14.468 17.371 1.00 94.44 148 VAL A CA 1
ATOM 1196 C C . VAL A 1 148 ? -13.394 14.708 15.964 1.00 94.44 148 VAL A C 1
ATOM 1198 O O . VAL A 1 148 ? -13.009 14.000 15.037 1.00 94.44 148 VAL A O 1
ATOM 1201 N N . VAL A 1 149 ? -14.228 15.734 15.811 1.00 94.06 149 VAL A N 1
ATOM 1202 C CA . VAL A 1 149 ? -14.680 16.230 14.511 1.00 94.06 149 VAL A CA 1
ATOM 1203 C C . VAL A 1 149 ? -13.912 17.510 14.207 1.00 94.06 149 VAL A C 1
ATOM 1205 O O . VAL A 1 149 ? -13.945 18.468 14.978 1.00 94.06 149 VAL A O 1
ATOM 1208 N N . MET A 1 150 ? -13.182 17.512 13.093 1.00 92.00 150 MET A N 1
ATOM 1209 C CA . MET A 1 150 ? -12.457 18.682 12.603 1.00 92.00 150 MET A CA 1
ATOM 1210 C C . MET A 1 150 ? -13.095 19.139 11.297 1.00 92.00 150 MET A C 1
ATOM 1212 O O . MET A 1 150 ? -13.023 18.431 10.296 1.00 92.00 150 MET A O 1
ATOM 1216 N N . ALA A 1 151 ? -13.691 20.327 11.308 1.00 89.81 151 ALA A N 1
ATOM 1217 C CA . ALA A 1 151 ? -14.371 20.909 10.158 1.00 89.81 151 ALA A CA 1
ATOM 1218 C C . ALA A 1 151 ? -13.848 22.330 9.878 1.00 89.81 151 ALA A C 1
ATOM 1220 O O . ALA A 1 151 ? -13.390 23.013 10.800 1.00 89.81 151 ALA A O 1
ATOM 1221 N N . PRO A 1 152 ? -13.865 22.785 8.612 1.00 87.38 152 PRO A N 1
ATOM 1222 C CA . PRO A 1 152 ? -13.459 24.142 8.267 1.00 87.38 152 PRO A CA 1
ATOM 1223 C C . PRO A 1 152 ? -14.455 25.176 8.808 1.00 87.38 152 PRO A C 1
ATOM 1225 O O . PRO A 1 152 ? -15.664 24.974 8.757 1.00 87.38 152 PRO A O 1
ATOM 1228 N N . GLU A 1 153 ? -13.947 26.328 9.242 1.00 86.38 153 GLU A N 1
ATOM 1229 C CA . GLU A 1 153 ? -14.763 27.474 9.662 1.00 86.38 153 GLU A CA 1
ATOM 1230 C C . GLU A 1 153 ? -15.301 28.222 8.425 1.00 86.38 153 GLU A C 1
ATOM 1232 O O . GLU A 1 153 ? -14.772 29.259 8.019 1.00 86.38 153 GLU A O 1
ATOM 1237 N N . LYS A 1 154 ? -16.310 27.648 7.756 1.00 84.50 154 LYS A N 1
ATOM 1238 C CA . LYS A 1 154 ? -16.994 28.250 6.598 1.00 84.50 154 LYS A CA 1
ATOM 1239 C C . LYS A 1 154 ? -18.501 27.992 6.653 1.00 84.50 154 LYS A C 1
ATOM 1241 O O . LYS A 1 154 ? -18.940 26.962 7.156 1.00 84.50 154 LYS A O 1
ATOM 1246 N N . ASP A 1 155 ? -19.274 28.900 6.066 1.00 80.25 155 ASP A N 1
ATOM 1247 C CA . ASP A 1 155 ? -20.722 28.739 5.939 1.00 80.25 155 ASP A CA 1
ATOM 1248 C C . ASP A 1 155 ? -21.076 27.514 5.077 1.00 80.25 155 ASP A C 1
ATOM 1250 O O . ASP A 1 155 ? -20.418 27.230 4.071 1.00 80.25 155 ASP A O 1
ATOM 1254 N N . GLY A 1 156 ? -22.155 26.821 5.449 1.00 80.38 156 GLY A N 1
ATOM 1255 C CA . GLY A 1 156 ? -22.727 25.717 4.672 1.00 80.38 156 GLY A CA 1
ATOM 1256 C C . GLY A 1 156 ? -22.177 24.323 4.982 1.00 80.38 156 GLY A C 1
ATOM 1257 O O . GLY A 1 156 ? -22.605 23.383 4.325 1.00 80.38 156 GLY A O 1
ATOM 1258 N N . VAL A 1 157 ? -21.276 24.179 5.960 1.00 79.88 157 VAL A N 1
ATOM 1259 C CA . VAL A 1 157 ? -20.922 22.868 6.531 1.00 79.88 157 VAL A CA 1
ATOM 1260 C C . VAL A 1 157 ? -21.808 22.631 7.740 1.00 79.88 157 VAL A C 1
ATOM 1262 O O . VAL A 1 157 ? -21.742 23.392 8.706 1.00 79.88 157 VAL A O 1
ATOM 1265 N N . ASP A 1 158 ? -22.639 21.598 7.671 1.00 83.44 158 ASP A N 1
ATOM 1266 C CA . ASP A 1 158 ? -23.411 21.156 8.823 1.00 83.44 158 ASP A CA 1
ATOM 1267 C C . ASP A 1 158 ? -22.490 20.343 9.735 1.00 83.44 158 ASP A C 1
ATOM 1269 O O . ASP A 1 158 ? -21.943 19.318 9.330 1.00 83.44 158 ASP A O 1
ATOM 1273 N N . ILE A 1 159 ? -22.224 20.860 10.932 1.00 88.31 159 ILE A N 1
ATOM 1274 C CA . ILE A 1 159 ? -21.344 20.216 11.907 1.00 88.31 159 ILE A CA 1
ATOM 1275 C C . ILE A 1 159 ? -22.249 19.697 13.022 1.00 88.31 159 ILE A C 1
ATOM 1277 O O . ILE A 1 159 ? -22.821 20.527 13.736 1.00 88.31 159 ILE A O 1
ATOM 1281 N N . PRO A 1 160 ? -22.355 18.367 13.206 1.00 90.62 160 PRO A N 1
ATOM 1282 C CA . PRO A 1 160 ? -23.168 17.799 14.267 1.00 90.62 160 PRO A CA 1
ATOM 1283 C C . PRO A 1 160 ? -22.744 18.326 15.640 1.00 90.62 160 PRO A C 1
ATOM 1285 O O . PRO A 1 160 ? -21.555 18.526 15.925 1.00 90.62 160 PRO A O 1
ATOM 1288 N N . SER A 1 161 ? -23.729 18.544 16.501 1.00 93.50 161 SER A N 1
ATOM 1289 C CA . SER A 1 161 ? -23.523 18.876 17.906 1.00 93.50 161 SER A CA 1
ATOM 1290 C C . SER A 1 161 ? -22.836 17.731 18.657 1.00 93.50 161 SER A C 1
ATOM 1292 O O . SER A 1 161 ? -22.807 16.585 18.214 1.00 93.50 161 SER A O 1
ATOM 1294 N N . GLU A 1 162 ? -22.296 18.026 19.841 1.00 94.31 162 GLU A N 1
ATOM 1295 C CA . GLU A 1 162 ? -21.688 17.003 20.701 1.00 94.31 162 GLU A CA 1
ATOM 1296 C C . GLU A 1 162 ? -22.660 15.851 21.011 1.00 94.31 162 GLU A C 1
ATOM 1298 O O . GLU A 1 162 ? -22.256 14.690 21.013 1.00 94.31 162 GLU A O 1
ATOM 1303 N N . GLU A 1 163 ? -23.939 16.164 21.233 1.00 96.00 163 GLU A N 1
ATOM 1304 C CA . GLU A 1 163 ? -24.979 15.176 21.529 1.00 96.00 163 GLU A CA 1
ATOM 1305 C C . GLU A 1 163 ? -25.235 14.255 20.328 1.00 96.00 163 GLU A C 1
ATOM 1307 O O . GLU A 1 163 ? -25.252 13.037 20.498 1.00 96.00 163 GLU A O 1
ATOM 1312 N N . GLU A 1 164 ? -25.326 14.814 19.118 1.00 95.50 164 GLU A N 1
ATOM 1313 C CA . GLU A 1 164 ? -25.514 14.050 17.874 1.00 95.50 164 GLU A CA 1
ATOM 1314 C C . GLU A 1 164 ? -24.295 13.172 17.558 1.00 95.50 164 GLU A C 1
ATOM 1316 O O . GLU A 1 164 ? -24.446 11.993 17.249 1.00 95.50 164 GLU A O 1
ATOM 1321 N N . VAL A 1 165 ? -23.068 13.692 17.710 1.00 95.62 165 VAL A N 1
ATOM 1322 C CA . VAL A 1 165 ? -21.841 12.892 17.523 1.00 95.62 165 VAL A CA 1
ATOM 1323 C C . VAL A 1 165 ? -21.806 11.705 18.488 1.00 95.62 165 VAL A C 1
ATOM 1325 O O . VAL A 1 165 ? -21.411 10.599 18.106 1.00 95.62 165 VAL A O 1
ATOM 1328 N N . LEU A 1 166 ? -22.199 11.921 19.746 1.00 94.50 166 LEU A N 1
ATOM 1329 C CA . LEU A 1 166 ? -22.262 10.857 20.744 1.00 94.50 166 LEU A CA 1
ATOM 1330 C C . LEU A 1 166 ? -23.355 9.836 20.420 1.00 94.50 166 LEU A C 1
ATOM 1332 O O . LEU A 1 166 ? -23.133 8.645 20.638 1.00 94.50 166 LEU A O 1
ATOM 1336 N N . GLU A 1 167 ? -24.508 10.272 19.921 1.00 95.88 167 GLU A N 1
ATOM 1337 C CA . GLU A 1 167 ? -25.587 9.386 19.482 1.00 95.88 167 GLU A CA 1
ATOM 1338 C C . GLU A 1 167 ? -25.121 8.492 18.327 1.00 95.88 167 GLU A C 1
ATOM 1340 O O . GLU 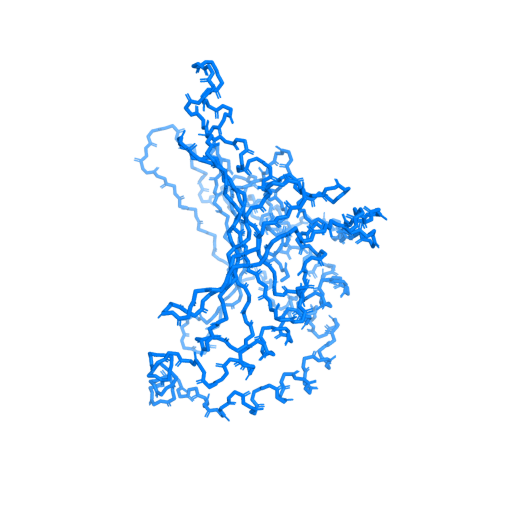A 1 167 ? -25.072 7.274 18.509 1.00 95.88 167 GLU A O 1
ATOM 1345 N N . ILE A 1 168 ? -24.627 9.082 17.231 1.00 95.56 168 ILE A N 1
ATOM 1346 C CA . ILE A 1 168 ? -24.100 8.362 16.055 1.00 95.56 168 ILE A CA 1
ATOM 1347 C C . ILE A 1 168 ? -23.031 7.345 16.475 1.00 95.56 168 ILE A C 1
ATOM 1349 O O . ILE A 1 168 ? -23.076 6.170 16.103 1.00 95.56 168 ILE A O 1
ATOM 1353 N N . PHE A 1 169 ? -22.070 7.771 17.303 1.00 95.12 169 PHE A N 1
ATOM 1354 C CA . PHE A 1 169 ? -21.012 6.886 17.787 1.00 95.12 169 PHE A CA 1
ATOM 1355 C C . PHE A 1 169 ? -21.571 5.703 18.590 1.00 95.12 169 PHE A C 1
ATOM 1357 O O . PHE A 1 169 ? -21.152 4.563 18.382 1.00 95.12 169 PHE A O 1
ATOM 1364 N N . ASN A 1 170 ? -22.495 5.954 19.522 1.00 94.25 170 ASN A N 1
ATOM 1365 C CA . ASN A 1 170 ? -23.052 4.908 20.378 1.00 94.25 170 ASN A CA 1
ATOM 1366 C C . ASN A 1 170 ? -23.931 3.930 19.594 1.00 94.25 170 ASN A C 1
ATOM 1368 O O . ASN A 1 170 ? -23.857 2.724 19.848 1.00 94.25 170 ASN A O 1
ATOM 1372 N N . GLU A 1 171 ? -24.724 4.426 18.646 1.00 94.81 171 GLU A N 1
ATOM 1373 C CA . GLU A 1 171 ? -25.544 3.597 17.765 1.00 94.81 171 GLU A CA 1
ATOM 1374 C C . GLU A 1 171 ? -24.669 2.693 16.900 1.00 94.81 171 GLU A C 1
ATOM 1376 O O . GLU A 1 171 ? -24.814 1.468 16.961 1.00 94.81 171 GLU A O 1
ATOM 1381 N N . ALA A 1 172 ? -23.683 3.258 16.197 1.00 93.56 172 ALA A N 1
ATOM 1382 C CA . ALA A 1 172 ? -22.738 2.488 15.390 1.00 93.56 172 ALA A CA 1
ATOM 1383 C C . ALA A 1 172 ? -21.960 1.460 16.234 1.00 93.56 172 ALA A C 1
ATOM 1385 O O . ALA A 1 172 ? -21.710 0.334 15.803 1.00 93.56 172 ALA A O 1
ATOM 1386 N N . ASN A 1 173 ? -21.611 1.807 17.475 1.00 92.12 173 ASN A N 1
ATOM 1387 C CA . ASN A 1 173 ? -20.898 0.913 18.386 1.00 92.12 173 ASN A CA 1
ATOM 1388 C C . ASN A 1 173 ? -21.775 -0.247 18.897 1.00 92.12 173 ASN A C 1
ATOM 1390 O O . ASN A 1 173 ? -21.243 -1.298 19.261 1.00 92.12 173 ASN A O 1
ATOM 1394 N N . ALA A 1 174 ? -23.099 -0.068 18.930 1.00 92.12 174 ALA A N 1
ATOM 1395 C CA . ALA A 1 174 ? -24.069 -1.089 19.325 1.00 92.12 174 ALA A CA 1
ATOM 1396 C C . ALA A 1 174 ? -24.513 -1.994 18.161 1.00 92.12 174 ALA A C 1
ATOM 1398 O O . ALA A 1 174 ? -25.113 -3.048 18.400 1.00 92.12 174 ALA A O 1
ATOM 1399 N N . GLN A 1 175 ? -24.230 -1.610 16.914 1.00 89.56 175 GLN A N 1
ATOM 1400 C CA . GLN A 1 175 ? -24.605 -2.394 15.743 1.00 89.56 175 GLN A CA 1
ATOM 1401 C C . GLN A 1 175 ? -23.857 -3.736 15.682 1.00 89.56 175 GLN A C 1
ATOM 1403 O O . GLN A 1 175 ? -22.662 -3.866 15.968 1.00 89.56 175 GLN A O 1
ATOM 1408 N N . THR A 1 176 ? -24.588 -4.772 15.269 1.00 92.88 176 THR A N 1
ATOM 1409 C CA . THR A 1 176 ? -23.979 -6.035 14.842 1.00 92.88 176 THR A CA 1
ATOM 1410 C C . THR A 1 176 ? -23.522 -5.870 13.404 1.00 92.88 176 THR A C 1
ATOM 1412 O O . THR A 1 176 ? -24.308 -5.456 12.556 1.00 92.88 176 THR A O 1
ATOM 1415 N N . VAL A 1 177 ? -22.267 -6.211 13.133 1.00 95.62 177 VAL A N 1
ATOM 1416 C CA . VAL A 1 177 ? -21.686 -6.125 11.791 1.00 95.62 177 VAL A CA 1
ATOM 1417 C C . VAL A 1 177 ? -21.411 -7.520 11.254 1.00 95.62 177 VAL A C 1
ATOM 1419 O O . VAL A 1 177 ? -21.110 -8.437 12.018 1.00 95.62 177 VAL A O 1
ATOM 1422 N N . ASP A 1 178 ? -21.493 -7.693 9.939 1.00 96.38 178 ASP A N 1
ATOM 1423 C CA . ASP A 1 178 ? -21.127 -8.958 9.302 1.00 96.38 178 ASP A CA 1
ATOM 1424 C C . ASP A 1 178 ? -19.616 -9.208 9.383 1.00 96.38 178 ASP A C 1
ATOM 1426 O O . ASP A 1 178 ? -18.812 -8.284 9.520 1.00 96.38 178 ASP A O 1
ATOM 1430 N N . ALA A 1 179 ? -19.188 -10.462 9.252 1.00 96.19 179 ALA A N 1
ATOM 1431 C CA . ALA A 1 179 ? -17.766 -10.773 9.142 1.00 96.19 179 ALA A CA 1
ATOM 1432 C C . ALA A 1 179 ? -17.161 -10.156 7.867 1.00 96.19 179 ALA A C 1
ATOM 1434 O O . ALA A 1 179 ? -17.832 -10.013 6.845 1.00 96.19 179 ALA A O 1
ATOM 1435 N N . TYR A 1 180 ? -15.882 -9.779 7.927 1.00 96.12 180 TYR A N 1
ATOM 1436 C CA . TYR A 1 180 ? -15.157 -9.314 6.743 1.00 96.12 180 TYR A CA 1
ATOM 1437 C C . TYR A 1 180 ? -14.962 -10.484 5.779 1.00 96.12 180 TYR A C 1
ATOM 1439 O O . TYR A 1 180 ? -14.556 -11.571 6.197 1.00 96.12 180 TYR A O 1
ATOM 1447 N N . VAL A 1 181 ? -15.232 -10.249 4.497 1.00 93.06 181 VAL A N 1
ATOM 1448 C CA . VAL A 1 181 ? -15.008 -11.231 3.437 1.00 93.06 181 VAL A CA 1
ATOM 1449 C C . VAL A 1 181 ? -13.825 -10.772 2.605 1.00 93.06 181 VAL A C 1
ATOM 1451 O O . VAL A 1 181 ? -13.920 -9.814 1.840 1.00 93.06 181 VAL A O 1
ATOM 1454 N N . ASP A 1 182 ? -12.712 -11.480 2.754 1.00 91.06 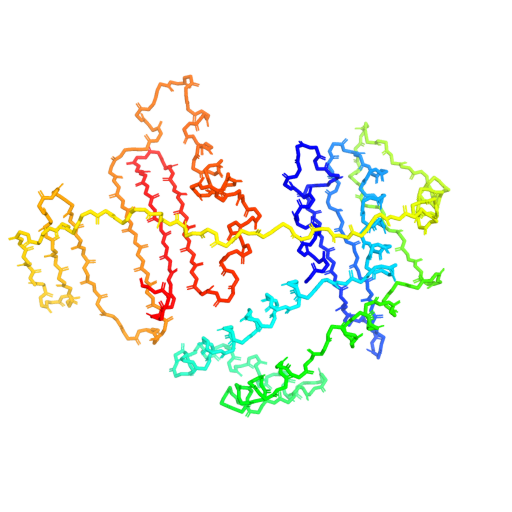182 ASP A N 1
ATOM 1455 C CA . ASP A 1 182 ? -11.501 -11.194 2.003 1.00 91.06 182 ASP A CA 1
ATOM 1456 C C . ASP A 1 182 ? -11.631 -11.698 0.562 1.00 91.06 182 ASP A C 1
ATOM 1458 O O . ASP A 1 182 ? -11.570 -12.899 0.298 1.00 91.06 182 ASP A O 1
ATOM 1462 N N . LYS A 1 183 ? -11.832 -10.771 -0.376 1.00 86.06 183 LYS A N 1
ATOM 1463 C CA . LYS A 1 183 ? -11.807 -11.077 -1.809 1.00 86.06 183 LYS A CA 1
ATOM 1464 C C . LYS A 1 183 ? -10.362 -11.218 -2.273 1.00 86.06 183 LYS A C 1
ATOM 1466 O O . LYS A 1 183 ? -9.616 -10.239 -2.251 1.00 86.06 183 LYS A O 1
ATOM 1471 N N . VAL A 1 184 ? -9.990 -12.432 -2.666 1.00 83.50 184 VAL A N 1
ATOM 1472 C CA . VAL A 1 184 ? -8.690 -12.784 -3.247 1.00 83.50 184 VAL A CA 1
ATOM 1473 C C . VAL A 1 184 ? -8.910 -13.547 -4.551 1.00 83.50 184 VAL A C 1
ATOM 1475 O O . VAL A 1 184 ? -9.898 -14.271 -4.682 1.00 83.50 184 VAL A O 1
ATOM 1478 N N . SER A 1 185 ? -7.977 -13.401 -5.489 1.00 83.56 185 SER A N 1
ATOM 1479 C CA . SER A 1 185 ? -7.960 -14.129 -6.758 1.00 83.56 185 SER A CA 1
ATOM 1480 C C . SER A 1 185 ? -6.626 -14.857 -6.920 1.00 83.56 185 SER A C 1
ATOM 1482 O O . SER A 1 185 ? -5.565 -14.262 -6.725 1.00 83.56 185 SER A O 1
ATOM 1484 N N . ASP A 1 186 ? -6.701 -16.139 -7.284 1.00 82.00 186 ASP A N 1
ATOM 1485 C CA . ASP A 1 186 ? -5.549 -17.008 -7.573 1.00 82.00 186 ASP A CA 1
ATOM 1486 C C . ASP A 1 186 ? -5.252 -17.095 -9.084 1.00 82.00 186 ASP A C 1
ATOM 1488 O O . ASP A 1 186 ? -4.459 -17.930 -9.529 1.00 82.00 186 ASP A O 1
ATOM 1492 N N . GLU A 1 187 ? -5.915 -16.276 -9.906 1.00 87.44 187 GLU A N 1
ATOM 1493 C CA . GLU A 1 187 ? -5.683 -16.269 -11.349 1.00 87.44 187 GLU A CA 1
ATOM 1494 C C . GLU A 1 187 ? -4.254 -15.792 -11.691 1.00 87.44 187 GLU A C 1
ATOM 1496 O O . GLU A 1 187 ? -3.628 -15.030 -10.954 1.00 87.44 187 GLU A O 1
ATOM 1501 N N . PRO A 1 188 ? -3.670 -16.225 -12.818 1.00 87.81 188 PRO A N 1
ATOM 1502 C CA . PRO A 1 188 ? -2.427 -15.629 -13.287 1.00 87.81 188 PRO A CA 1
ATOM 1503 C C . PRO A 1 188 ? -2.676 -14.195 -13.776 1.00 87.81 188 PRO A C 1
ATOM 1505 O O . PRO A 1 188 ? -3.599 -13.953 -14.552 1.00 87.81 188 PRO A O 1
ATOM 1508 N N . LEU A 1 189 ? -1.797 -13.254 -13.407 1.00 87.12 189 LEU A N 1
ATOM 1509 C CA . LEU A 1 189 ? -1.879 -11.856 -13.864 1.00 87.12 189 LEU A CA 1
ATOM 1510 C C . LEU A 1 189 ? -1.856 -11.725 -15.400 1.00 87.12 189 LEU A C 1
ATOM 1512 O O . LEU A 1 189 ? -2.489 -10.841 -15.970 1.00 87.12 189 LEU A O 1
ATOM 1516 N N . ILE A 1 190 ? -1.114 -12.615 -16.067 1.00 88.06 190 ILE A N 1
ATOM 1517 C CA . ILE A 1 190 ? -1.065 -12.751 -17.525 1.00 88.06 190 ILE A CA 1
ATOM 1518 C C . ILE A 1 190 ? -1.352 -14.217 -17.847 1.00 88.06 190 ILE A C 1
ATOM 1520 O O . ILE A 1 190 ? -0.511 -15.084 -17.612 1.00 88.06 190 ILE A O 1
ATOM 1524 N N . SER A 1 191 ? -2.545 -14.499 -18.367 1.00 86.75 191 SER A N 1
ATOM 1525 C CA . SER A 1 191 ? -2.980 -15.860 -18.708 1.00 86.75 191 SER A CA 1
ATOM 1526 C C . SER A 1 191 ? -2.230 -16.438 -19.910 1.00 86.75 191 SER A C 1
ATOM 1528 O O . SER A 1 191 ? -1.860 -17.611 -19.907 1.00 86.75 191 SER A O 1
ATOM 1530 N N . GLU A 1 192 ? -1.956 -15.607 -20.916 1.00 89.31 192 GLU A N 1
ATOM 1531 C CA . GLU A 1 192 ? -1.215 -15.977 -22.120 1.00 89.31 192 GLU A CA 1
ATOM 1532 C C . GLU A 1 192 ? -0.013 -15.051 -22.305 1.00 89.31 192 GLU A C 1
ATOM 1534 O O . GLU A 1 192 ? -0.146 -13.857 -22.574 1.00 89.31 192 GLU A O 1
ATOM 1539 N N . MET A 1 193 ? 1.187 -15.609 -22.145 1.00 89.00 193 MET A N 1
ATOM 1540 C CA . MET A 1 193 ? 2.420 -14.848 -22.321 1.00 89.00 193 MET A CA 1
ATOM 1541 C C . MET A 1 193 ? 2.624 -14.475 -23.796 1.00 89.00 193 MET A C 1
ATOM 1543 O O . MET A 1 193 ? 2.449 -15.332 -24.668 1.00 89.00 193 MET A O 1
ATOM 1547 N N . PRO A 1 194 ? 3.057 -13.236 -24.095 1.00 88.31 194 PRO A N 1
ATOM 1548 C CA . PRO A 1 194 ? 3.329 -12.824 -25.465 1.00 88.31 194 PRO A CA 1
ATOM 1549 C C . PRO A 1 194 ? 4.496 -13.616 -26.068 1.00 88.31 194 PRO A C 1
ATOM 1551 O O . PRO A 1 194 ? 5.403 -14.076 -25.365 1.00 88.31 194 PRO A O 1
ATOM 1554 N N . GLU A 1 195 ? 4.504 -13.737 -27.397 1.00 91.75 195 GLU A N 1
ATOM 1555 C CA . GLU A 1 195 ? 5.631 -14.333 -28.113 1.00 91.75 195 GLU A CA 1
ATOM 1556 C C . GLU A 1 195 ? 6.929 -13.554 -27.852 1.00 91.75 195 GLU A C 1
ATOM 1558 O O . GLU A 1 195 ? 6.955 -12.323 -27.772 1.00 91.75 195 GLU A O 1
ATOM 1563 N N . LYS A 1 196 ? 8.045 -14.281 -27.739 1.00 91.44 196 LYS A N 1
ATOM 1564 C CA . LYS A 1 196 ? 9.356 -13.669 -27.503 1.00 91.44 196 LYS A CA 1
ATOM 1565 C C . LYS A 1 196 ? 9.807 -12.889 -28.740 1.00 91.44 196 LYS A C 1
ATOM 1567 O O . LYS A 1 196 ? 10.080 -13.488 -29.779 1.00 91.44 196 LYS A O 1
ATOM 1572 N N . GLY A 1 197 ? 9.959 -11.574 -28.589 1.00 91.06 197 GLY A N 1
ATOM 1573 C CA . GLY A 1 197 ? 10.584 -10.713 -29.596 1.00 91.06 197 GLY A CA 1
ATOM 1574 C C . GLY A 1 197 ? 12.078 -10.998 -29.788 1.00 91.06 197 GLY A C 1
ATOM 1575 O O . GLY A 1 197 ? 12.709 -11.718 -29.000 1.00 91.06 197 GLY A O 1
ATOM 1576 N N . LYS A 1 198 ? 12.663 -10.421 -30.841 1.00 95.44 198 LYS A N 1
ATOM 1577 C CA . LYS A 1 198 ? 14.083 -10.597 -31.191 1.00 95.44 198 LYS A CA 1
ATOM 1578 C C . LYS A 1 198 ? 14.863 -9.293 -31.070 1.00 95.44 198 LYS A C 1
ATOM 1580 O O . LYS A 1 198 ? 14.340 -8.198 -31.243 1.00 95.44 198 LYS A O 1
ATOM 1585 N N . ILE A 1 199 ? 16.157 -9.426 -30.773 1.00 97.06 199 ILE A N 1
ATOM 1586 C CA . ILE A 1 199 ? 17.095 -8.301 -30.763 1.00 97.06 199 ILE A CA 1
ATOM 1587 C C . ILE A 1 199 ? 17.780 -8.240 -32.127 1.00 97.06 199 ILE A C 1
ATOM 1589 O O . ILE A 1 199 ? 18.632 -9.079 -32.423 1.00 97.06 199 ILE A O 1
ATOM 1593 N N . ASP A 1 200 ? 17.460 -7.220 -32.917 1.00 95.88 200 ASP A N 1
ATOM 1594 C CA . ASP A 1 200 ? 18.037 -7.009 -34.247 1.00 95.88 200 ASP A CA 1
ATOM 1595 C C . ASP A 1 200 ? 19.452 -6.440 -34.177 1.00 95.88 200 ASP A C 1
ATOM 1597 O O . ASP A 1 200 ? 20.331 -6.786 -34.970 1.00 95.88 200 ASP A O 1
ATOM 1601 N N . LYS A 1 201 ? 19.696 -5.536 -33.222 1.00 97.12 201 LYS A N 1
ATOM 1602 C CA . LYS A 1 201 ? 20.989 -4.856 -33.108 1.00 97.12 201 LYS A CA 1
ATOM 1603 C C . LYS A 1 201 ? 21.347 -4.549 -31.665 1.00 97.12 201 LYS A C 1
ATOM 1605 O O . LYS A 1 201 ? 20.523 -4.048 -30.909 1.00 97.12 201 LYS A O 1
ATOM 1610 N N . LYS A 1 202 ? 22.619 -4.763 -31.316 1.00 97.56 202 LYS A N 1
ATOM 1611 C CA . LYS A 1 202 ? 23.227 -4.329 -30.049 1.00 97.56 202 LYS A CA 1
ATOM 1612 C C . LYS A 1 202 ? 24.352 -3.336 -30.317 1.00 97.56 202 LYS A C 1
ATOM 1614 O O . LYS A 1 202 ? 25.215 -3.581 -31.158 1.00 97.56 202 LYS A O 1
ATOM 1619 N N . ILE A 1 203 ? 24.347 -2.218 -29.601 1.00 97.69 203 ILE A N 1
ATOM 1620 C CA . ILE A 1 203 ? 25.347 -1.152 -29.704 1.00 97.69 203 ILE A CA 1
ATOM 1621 C C . ILE A 1 203 ? 25.887 -0.889 -28.302 1.00 97.69 203 ILE A C 1
ATOM 1623 O O . ILE A 1 203 ? 25.121 -0.535 -27.412 1.00 97.69 203 ILE A O 1
ATOM 1627 N N . LYS A 1 204 ? 27.196 -1.049 -28.095 1.00 97.31 204 LYS A N 1
ATOM 1628 C CA . LYS A 1 204 ? 27.831 -0.790 -26.795 1.00 97.31 204 LYS A CA 1
ATOM 1629 C C . LYS A 1 204 ? 28.386 0.630 -26.743 1.00 97.31 204 LYS A C 1
ATOM 1631 O O . LYS A 1 204 ? 29.138 1.018 -27.636 1.00 97.31 204 LYS A O 1
ATOM 1636 N N . ASN A 1 205 ? 28.074 1.366 -25.682 1.00 96.56 205 ASN A N 1
ATOM 1637 C CA . ASN A 1 205 ? 28.731 2.619 -25.333 1.00 96.56 205 ASN A CA 1
ATOM 1638 C C . ASN A 1 205 ? 29.700 2.354 -24.173 1.00 96.56 205 ASN A C 1
ATOM 1640 O O . ASN A 1 205 ? 29.276 2.152 -23.036 1.00 96.56 205 ASN A O 1
ATOM 1644 N N . LYS A 1 206 ? 31.003 2.319 -24.471 1.00 94.56 206 LYS A N 1
ATOM 1645 C CA . LYS A 1 206 ? 32.038 2.039 -23.464 1.00 94.56 206 LYS A CA 1
ATOM 1646 C C . LYS A 1 206 ? 32.302 3.226 -22.539 1.00 94.56 206 LYS A C 1
ATOM 1648 O O . LYS A 1 206 ? 32.610 2.999 -21.379 1.00 94.56 206 LYS A O 1
ATOM 1653 N N . ASP A 1 207 ? 32.150 4.450 -23.037 1.00 95.56 207 ASP A N 1
ATOM 1654 C CA . ASP A 1 207 ? 32.469 5.669 -22.287 1.00 95.56 207 ASP A CA 1
ATOM 1655 C C . ASP A 1 207 ? 31.495 5.890 -21.122 1.00 95.56 207 ASP A C 1
ATOM 1657 O O . ASP A 1 207 ? 31.886 6.353 -20.055 1.00 95.56 207 ASP A O 1
ATOM 1661 N N . LEU A 1 208 ? 30.221 5.534 -21.320 1.00 95.06 208 LEU A N 1
ATOM 1662 C CA . LEU A 1 208 ? 29.144 5.709 -20.338 1.00 95.06 208 LEU A CA 1
ATOM 1663 C C . LEU A 1 208 ? 28.626 4.386 -19.745 1.00 95.06 208 LEU A C 1
ATOM 1665 O O . LEU A 1 208 ? 27.732 4.414 -18.894 1.00 95.06 208 LEU A O 1
ATOM 1669 N N . GLY A 1 209 ? 29.170 3.248 -20.192 1.00 95.44 209 GLY A N 1
ATOM 1670 C CA . GLY A 1 209 ? 28.905 1.922 -19.628 1.00 95.44 209 GLY A CA 1
ATOM 1671 C C . GLY A 1 209 ? 27.488 1.386 -19.856 1.00 95.44 209 GLY A C 1
ATOM 1672 O O . GLY A 1 209 ? 26.950 0.731 -18.971 1.00 95.44 209 GLY A O 1
ATOM 1673 N N . TYR A 1 210 ? 26.866 1.661 -21.008 1.00 97.38 210 TYR A N 1
ATOM 1674 C CA . TYR A 1 210 ? 25.527 1.147 -21.339 1.00 97.38 210 TYR A CA 1
ATOM 1675 C C . TYR A 1 210 ? 25.488 0.424 -22.688 1.00 97.38 210 TYR A C 1
ATOM 1677 O O . TYR A 1 210 ? 26.321 0.647 -23.573 1.00 97.38 210 TYR A O 1
ATOM 1685 N N . GLU A 1 211 ? 24.472 -0.412 -22.878 1.00 97.75 211 GLU A N 1
ATOM 1686 C CA . GLU A 1 211 ? 24.138 -1.017 -24.164 1.00 97.75 211 GLU A CA 1
ATOM 1687 C C . GLU A 1 211 ? 22.810 -0.473 -24.687 1.00 97.75 211 GLU A C 1
ATOM 1689 O O . GLU A 1 211 ? 21.871 -0.225 -23.940 1.00 97.75 211 GLU A O 1
ATOM 1694 N N . THR A 1 212 ? 22.723 -0.273 -25.995 1.00 97.94 212 THR A N 1
ATOM 1695 C CA . THR A 1 212 ? 21.466 -0.015 -26.692 1.00 97.94 212 THR A CA 1
ATOM 1696 C C . THR A 1 212 ? 21.095 -1.246 -27.496 1.00 97.94 212 THR A C 1
ATOM 1698 O O . THR A 1 212 ? 21.874 -1.679 -28.350 1.00 97.94 212 THR A O 1
ATOM 1701 N N . TRP A 1 213 ? 19.907 -1.785 -27.255 1.00 97.88 213 TRP A N 1
ATOM 1702 C CA . TRP A 1 213 ? 19.306 -2.833 -28.067 1.00 97.88 213 TRP A CA 1
ATOM 1703 C C . TRP A 1 213 ? 18.203 -2.224 -28.932 1.00 97.88 213 TRP A C 1
ATOM 1705 O O . TRP A 1 213 ? 17.413 -1.410 -28.459 1.00 97.88 213 TRP A O 1
ATOM 1715 N N . ILE A 1 214 ? 18.174 -2.598 -30.206 1.00 97.56 214 ILE A N 1
ATOM 1716 C CA . ILE A 1 214 ? 17.066 -2.311 -31.118 1.00 97.56 214 ILE A CA 1
ATOM 1717 C C . ILE A 1 214 ? 16.355 -3.639 -31.338 1.00 97.56 214 ILE A C 1
ATOM 1719 O O . ILE A 1 214 ? 16.996 -4.608 -31.756 1.00 97.56 214 ILE A O 1
ATOM 1723 N N . LEU A 1 215 ? 15.077 -3.678 -30.982 1.00 96.38 215 LEU A N 1
ATOM 1724 C CA . LEU A 1 215 ? 14.224 -4.849 -31.125 1.00 96.38 215 LEU A CA 1
ATOM 1725 C C . LEU A 1 215 ? 13.596 -4.889 -32.526 1.00 96.38 215 LEU A C 1
ATOM 1727 O O . LEU A 1 215 ? 13.499 -3.856 -33.193 1.00 96.38 215 LEU A O 1
ATOM 1731 N N . ASP A 1 216 ? 13.151 -6.069 -32.942 1.00 95.44 216 ASP A N 1
ATOM 1732 C CA . ASP A 1 216 ? 12.469 -6.313 -34.223 1.00 95.44 216 ASP A CA 1
ATOM 1733 C C . ASP A 1 216 ? 11.171 -5.508 -34.401 1.00 95.44 216 ASP A C 1
ATOM 1735 O O . ASP A 1 216 ? 10.805 -5.134 -35.515 1.00 95.44 216 ASP A O 1
ATOM 1739 N N . ASN A 1 217 ? 10.508 -5.160 -33.298 1.00 93.38 217 ASN A N 1
ATOM 1740 C CA . ASN A 1 217 ? 9.345 -4.270 -33.278 1.00 93.38 217 ASN A CA 1
ATOM 1741 C C . ASN A 1 217 ? 9.696 -2.763 -33.282 1.00 93.38 217 ASN A C 1
ATOM 1743 O O . ASN A 1 217 ? 8.810 -1.922 -33.133 1.00 93.38 217 ASN A O 1
ATOM 1747 N N . GLY A 1 218 ? 10.975 -2.400 -33.421 1.00 93.56 218 GLY A N 1
ATOM 1748 C CA . GLY A 1 218 ? 11.444 -1.012 -33.477 1.00 93.56 218 GLY A CA 1
ATOM 1749 C C . GLY A 1 218 ? 11.647 -0.333 -32.118 1.00 93.56 218 GLY A C 1
ATOM 1750 O O . GLY A 1 218 ? 12.132 0.803 -32.076 1.00 93.56 218 GLY A O 1
ATOM 1751 N N . VAL A 1 219 ? 11.338 -1.004 -31.003 1.00 95.81 219 VAL A N 1
ATOM 1752 C CA . VAL A 1 219 ? 11.610 -0.476 -29.659 1.00 95.81 219 VAL A CA 1
ATOM 1753 C C . VAL A 1 219 ? 13.118 -0.404 -29.417 1.00 95.81 219 VAL A C 1
ATOM 1755 O O . VAL A 1 219 ? 13.880 -1.319 -29.735 1.00 95.81 219 VAL A O 1
ATOM 1758 N N . LYS A 1 220 ? 13.554 0.704 -28.813 1.00 97.38 220 LYS A N 1
ATOM 1759 C CA . LYS A 1 220 ? 14.933 0.909 -28.372 1.00 97.38 220 LYS A CA 1
ATOM 1760 C C . LYS A 1 220 ? 15.021 0.728 -26.859 1.00 97.38 220 LYS A C 1
ATOM 1762 O O . LYS A 1 220 ? 14.471 1.533 -26.115 1.00 97.38 220 LYS A O 1
ATOM 1767 N N . VAL A 1 221 ? 15.786 -0.265 -26.418 1.00 97.50 221 VAL A N 1
ATOM 1768 C CA . VAL A 1 221 ? 16.085 -0.505 -25.000 1.00 97.50 221 VAL A CA 1
ATOM 1769 C C . VAL A 1 221 ? 17.480 0.024 -24.694 1.00 97.50 221 VAL A C 1
ATOM 1771 O O . VAL A 1 221 ? 18.436 -0.313 -25.391 1.00 97.50 221 VAL A O 1
ATOM 1774 N N . VAL A 1 222 ? 17.613 0.862 -23.668 1.00 97.69 222 VAL A N 1
ATOM 1775 C CA . VAL A 1 222 ? 18.915 1.316 -23.162 1.00 97.69 222 VAL A CA 1
ATOM 1776 C C . VAL A 1 222 ? 19.140 0.661 -21.809 1.00 97.69 222 VAL A C 1
ATOM 1778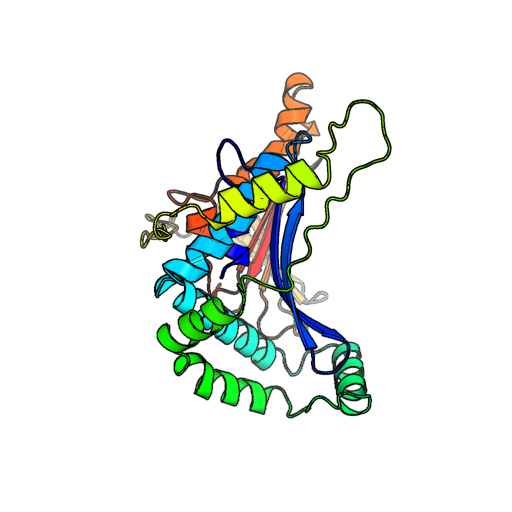 O O . VAL A 1 222 ? 18.469 0.999 -20.842 1.00 97.69 222 VAL A O 1
ATOM 1781 N N . LEU A 1 223 ? 20.073 -0.284 -21.759 1.00 97.00 223 LEU A N 1
ATOM 1782 C CA . LEU A 1 223 ? 20.390 -1.055 -20.566 1.00 97.00 223 LEU A CA 1
ATOM 1783 C C . LEU A 1 223 ? 21.689 -0.541 -19.949 1.00 97.00 223 LEU A C 1
ATOM 1785 O O . LEU A 1 223 ? 22.732 -0.525 -20.610 1.00 97.00 223 LEU A O 1
ATOM 1789 N N . LYS A 1 224 ? 21.630 -0.157 -18.675 1.00 96.69 224 LYS A N 1
ATOM 1790 C CA . LYS A 1 224 ? 22.798 0.237 -17.888 1.00 96.69 224 LYS A CA 1
ATOM 1791 C C . LYS A 1 224 ? 22.780 -0.492 -16.552 1.00 96.69 224 LYS A C 1
ATOM 1793 O O . LYS A 1 224 ? 21.850 -0.321 -15.778 1.00 96.69 224 LYS A O 1
ATOM 1798 N N . THR A 1 225 ? 23.824 -1.266 -16.289 1.00 94.94 225 THR A N 1
ATOM 1799 C CA . THR A 1 225 ? 24.051 -1.876 -14.977 1.00 94.94 225 THR A CA 1
ATOM 1800 C C . THR A 1 225 ? 24.759 -0.870 -14.073 1.00 94.94 225 THR A C 1
ATOM 1802 O O . THR A 1 225 ? 25.703 -0.203 -14.505 1.00 94.94 225 THR A O 1
ATOM 1805 N N . THR A 1 226 ? 24.299 -0.758 -12.833 1.00 94.44 226 THR A N 1
ATOM 1806 C CA . THR A 1 226 ? 24.865 0.108 -11.790 1.00 94.44 226 THR A CA 1
ATOM 1807 C C . THR A 1 226 ? 25.084 -0.692 -10.513 1.00 94.44 226 THR A C 1
ATOM 1809 O O . THR A 1 226 ? 24.498 -1.756 -10.358 1.00 94.44 226 THR A O 1
ATOM 1812 N N . ASP A 1 227 ? 25.893 -0.169 -9.598 1.00 92.25 227 ASP A N 1
ATOM 1813 C CA . ASP A 1 227 ? 26.212 -0.752 -8.287 1.00 92.25 227 ASP A CA 1
ATOM 1814 C C . ASP A 1 227 ? 25.701 0.121 -7.122 1.00 92.25 227 ASP A C 1
ATOM 1816 O O . ASP A 1 227 ? 26.261 0.113 -6.023 1.00 92.25 227 ASP A O 1
ATOM 1820 N N . PHE A 1 228 ? 24.665 0.927 -7.382 1.00 91.75 228 PHE A N 1
ATOM 1821 C CA . PHE A 1 228 ? 24.072 1.848 -6.406 1.00 91.75 228 PHE A CA 1
ATOM 1822 C C . PHE A 1 228 ? 23.144 1.146 -5.412 1.00 91.75 228 PHE A C 1
ATOM 1824 O O . PHE A 1 228 ? 23.059 1.577 -4.264 1.00 91.75 228 PHE A O 1
ATOM 1831 N N . LYS A 1 229 ? 22.461 0.096 -5.871 1.00 91.62 229 LYS A N 1
ATOM 1832 C CA . LYS A 1 229 ? 21.527 -0.747 -5.126 1.00 91.62 229 LYS A CA 1
ATOM 1833 C C . LYS A 1 229 ? 21.723 -2.191 -5.568 1.00 91.62 229 LYS A C 1
ATOM 1835 O O . LYS A 1 229 ? 21.961 -2.427 -6.756 1.00 91.62 229 LYS A O 1
ATOM 1840 N N . ASP A 1 230 ? 21.692 -3.109 -4.611 1.00 90.88 230 ASP A N 1
ATOM 1841 C CA . ASP A 1 230 ? 22.017 -4.524 -4.832 1.00 90.88 230 ASP A CA 1
ATOM 1842 C C . ASP A 1 230 ? 20.783 -5.351 -5.249 1.00 90.88 230 ASP A C 1
ATOM 1844 O O . ASP A 1 230 ? 20.915 -6.344 -5.964 1.00 90.88 230 ASP A O 1
ATOM 1848 N N . ASP A 1 231 ? 19.586 -4.914 -4.859 1.00 92.12 231 ASP A N 1
ATOM 1849 C CA . ASP A 1 231 ? 18.292 -5.573 -5.048 1.00 92.12 231 ASP A CA 1
ATOM 1850 C C . ASP A 1 231 ? 17.240 -4.600 -5.620 1.00 92.12 231 ASP A C 1
ATOM 1852 O O . ASP A 1 231 ? 16.103 -4.492 -5.145 1.00 92.12 231 ASP A O 1
ATOM 1856 N N . GLU A 1 232 ? 17.634 -3.852 -6.656 1.00 94.44 232 GLU A N 1
ATOM 1857 C CA . GLU A 1 232 ? 16.758 -2.917 -7.361 1.00 94.44 232 GLU A CA 1
ATOM 1858 C C . GLU A 1 232 ? 16.975 -2.948 -8.878 1.00 94.44 232 GLU A C 1
ATOM 1860 O O . GLU A 1 232 ? 18.080 -2.771 -9.397 1.00 94.44 232 GLU A O 1
ATOM 1865 N N . ILE A 1 233 ? 15.872 -3.092 -9.606 1.00 96.69 233 ILE A N 1
ATOM 1866 C CA . ILE A 1 233 ? 15.787 -2.845 -11.041 1.00 96.69 233 ILE A CA 1
ATOM 1867 C C . ILE A 1 233 ? 14.836 -1.671 -11.234 1.00 96.69 233 ILE A C 1
ATOM 1869 O O . ILE A 1 233 ? 13.722 -1.690 -10.725 1.00 96.69 233 ILE A O 1
ATOM 1873 N N . ILE A 1 234 ? 15.260 -0.650 -11.981 1.00 97.00 234 ILE A N 1
ATOM 1874 C CA . ILE A 1 234 ? 14.422 0.494 -12.362 1.00 97.00 234 ILE A CA 1
ATOM 1875 C C . ILE A 1 234 ? 14.274 0.499 -13.875 1.00 97.00 234 ILE A C 1
ATOM 1877 O O . ILE A 1 234 ? 15.255 0.329 -14.605 1.00 97.00 234 ILE A O 1
ATOM 1881 N N . PHE A 1 235 ? 13.063 0.764 -14.357 1.00 96.75 235 PHE A N 1
ATOM 1882 C CA . PHE A 1 235 ? 12.836 0.998 -15.774 1.00 96.75 235 PHE A CA 1
ATOM 1883 C C . PHE A 1 235 ? 11.928 2.203 -16.032 1.00 96.75 235 PHE A C 1
ATOM 1885 O O . PHE A 1 235 ? 11.074 2.581 -15.228 1.00 96.75 235 PHE A O 1
ATOM 1892 N N . GLU A 1 236 ? 12.104 2.777 -17.217 1.00 97.12 236 GLU A N 1
ATOM 1893 C CA . GLU A 1 236 ? 11.176 3.720 -17.822 1.00 97.12 236 GLU A CA 1
ATOM 1894 C C . GLU A 1 236 ? 10.954 3.308 -19.280 1.00 97.12 236 GLU A C 1
ATOM 1896 O O . GLU A 1 236 ? 11.896 3.209 -20.070 1.00 97.12 236 GLU A O 1
ATOM 1901 N N . ALA A 1 237 ? 9.695 3.088 -19.639 1.00 97.12 237 ALA A N 1
ATOM 1902 C CA . ALA A 1 237 ? 9.234 2.997 -21.012 1.00 97.12 237 ALA A CA 1
ATOM 1903 C C . ALA A 1 237 ? 8.566 4.323 -21.379 1.00 97.12 237 ALA A C 1
ATOM 1905 O O . ALA A 1 237 ? 7.678 4.786 -20.669 1.00 97.12 237 ALA A O 1
ATOM 1906 N N . ARG A 1 238 ? 8.989 4.945 -22.481 1.00 97.06 238 ARG A N 1
ATOM 1907 C CA . ARG A 1 238 ? 8.505 6.270 -22.884 1.00 97.06 238 ARG A CA 1
ATOM 1908 C C . ARG A 1 238 ? 8.323 6.366 -24.390 1.00 97.06 238 ARG A C 1
ATOM 1910 O O . ARG A 1 238 ? 9.226 6.002 -25.147 1.00 97.06 238 ARG A O 1
ATOM 1917 N N . SER A 1 239 ? 7.214 6.958 -24.815 1.00 96.25 239 SER A N 1
ATOM 1918 C CA . SER A 1 239 ? 6.973 7.395 -26.192 1.00 96.25 239 SER A CA 1
ATOM 1919 C C . SER A 1 239 ? 6.787 8.916 -26.253 1.00 96.25 239 SER A C 1
ATOM 1921 O O . SER A 1 239 ? 6.471 9.591 -25.267 1.00 96.25 239 SER A O 1
ATOM 1923 N N . LYS A 1 240 ? 7.041 9.491 -27.435 1.00 95.44 240 LYS A N 1
ATOM 1924 C CA . LYS A 1 240 ? 6.560 10.842 -27.752 1.00 95.44 240 LYS A CA 1
ATOM 1925 C C . LYS A 1 240 ? 5.058 10.744 -27.987 1.00 95.44 240 LYS A C 1
ATOM 1927 O O . LYS A 1 240 ? 4.627 9.797 -28.634 1.00 95.44 240 LYS A O 1
ATOM 1932 N N . GLY A 1 241 ? 4.301 11.718 -27.513 1.00 91.56 241 GLY A N 1
ATOM 1933 C CA . GLY A 1 241 ? 2.847 11.655 -27.569 1.00 91.56 241 GLY A CA 1
ATOM 1934 C C . GLY A 1 241 ? 2.257 12.579 -26.530 1.00 91.56 241 GLY A C 1
ATOM 1935 O O . GLY A 1 241 ? 2.656 13.741 -26.458 1.00 91.56 241 GLY A O 1
ATOM 1936 N N . GLY A 1 242 ? 1.400 12.036 -25.674 1.00 92.69 242 GLY A N 1
ATOM 1937 C CA . GLY A 1 242 ? 0.826 12.796 -24.580 1.00 92.69 242 GLY A CA 1
ATOM 1938 C C . GLY A 1 242 ? -0.426 13.572 -24.965 1.00 92.69 242 GLY A C 1
ATOM 1939 O O . GLY A 1 242 ? -0.845 13.620 -26.123 1.00 92.69 242 GLY A O 1
ATOM 1940 N N . HIS A 1 243 ? -1.024 14.210 -23.965 1.00 92.38 243 HIS A N 1
ATOM 1941 C CA . HIS A 1 243 ? -2.352 14.799 -24.103 1.00 92.38 243 HIS A CA 1
ATOM 1942 C C . HIS A 1 243 ? -2.397 16.067 -24.977 1.00 92.38 243 HIS A C 1
ATOM 1944 O O . HIS A 1 243 ? -3.476 16.599 -25.206 1.00 92.38 243 HIS A O 1
ATOM 1950 N N . SER A 1 244 ? -1.256 16.571 -25.470 1.00 91.81 244 SER A N 1
ATOM 1951 C CA . SER A 1 244 ? -1.218 17.658 -26.468 1.00 91.81 244 SER A CA 1
ATOM 1952 C C . SER A 1 244 ? -1.678 17.231 -27.863 1.00 91.81 244 SER A C 1
ATOM 1954 O O . SER A 1 244 ? -1.942 18.091 -28.700 1.00 91.81 244 SER A O 1
ATOM 1956 N N . LEU A 1 245 ? -1.757 15.922 -28.120 1.00 92.50 245 LEU A N 1
ATOM 1957 C CA . LEU A 1 245 ? -2.229 15.372 -29.392 1.00 92.50 245 LEU A CA 1
ATOM 1958 C C . LEU A 1 245 ? -3.743 15.131 -29.425 1.00 92.50 245 LEU A C 1
ATOM 1960 O O . LEU A 1 245 ? -4.264 14.780 -30.481 1.00 92.50 245 LEU A O 1
ATOM 1964 N N . TYR A 1 246 ? -4.428 15.279 -28.291 1.00 91.81 246 TYR A N 1
ATOM 1965 C CA . TYR A 1 246 ? -5.872 15.096 -28.196 1.00 91.81 246 TYR A CA 1
ATOM 1966 C C . TYR A 1 246 ? -6.611 16.398 -28.493 1.00 91.81 246 TYR A C 1
ATOM 1968 O O . TYR A 1 246 ? -6.096 17.493 -28.248 1.00 91.81 246 TYR A O 1
ATOM 1976 N N . ASP A 1 247 ? -7.837 16.269 -28.994 1.00 93.81 247 ASP A N 1
ATOM 1977 C CA . ASP A 1 247 ? -8.720 17.411 -29.192 1.00 93.81 247 ASP A CA 1
ATOM 1978 C C . ASP A 1 247 ? -9.065 18.068 -27.847 1.00 93.81 247 ASP A C 1
ATOM 1980 O O . ASP A 1 247 ? -8.996 17.454 -26.779 1.00 93.81 247 ASP A O 1
ATOM 1984 N N . LEU A 1 248 ? -9.442 19.350 -27.884 1.00 90.88 248 LEU A N 1
ATOM 1985 C CA . LEU A 1 248 ? -9.704 20.132 -26.670 1.00 90.88 248 LEU A CA 1
ATOM 1986 C C . LEU A 1 248 ? -10.789 19.495 -25.784 1.00 90.88 248 LEU A C 1
ATOM 1988 O O . LEU A 1 248 ? -10.706 19.588 -24.559 1.00 90.88 248 LEU A O 1
ATOM 1992 N N . GLU A 1 249 ? -11.770 18.843 -26.408 1.00 94.31 249 GLU A N 1
ATOM 1993 C CA . GLU A 1 249 ? -12.865 18.127 -25.745 1.00 94.31 249 GLU A CA 1
ATOM 1994 C C . GLU A 1 249 ? -12.354 16.948 -24.895 1.00 94.31 249 GLU A C 1
ATOM 1996 O O . GLU A 1 249 ? -12.896 16.683 -23.823 1.00 94.31 249 GLU A O 1
ATOM 2001 N N . ASP A 1 250 ? -11.247 16.320 -25.301 1.00 92.88 250 ASP A N 1
ATOM 2002 C CA . ASP A 1 250 ? -10.631 15.172 -24.628 1.00 92.88 250 ASP A CA 1
ATOM 2003 C C . ASP A 1 250 ? -9.476 15.545 -23.695 1.00 92.88 250 ASP A C 1
ATOM 2005 O O . ASP A 1 250 ? -8.888 14.676 -23.054 1.00 92.88 250 ASP A O 1
ATOM 2009 N N . ASN A 1 251 ? -9.135 16.828 -23.559 1.00 85.06 251 ASN A N 1
ATOM 2010 C CA . ASN A 1 251 ? -7.998 17.251 -22.737 1.00 85.06 251 ASN A CA 1
ATOM 2011 C C . ASN A 1 251 ? -8.134 16.793 -21.271 1.00 85.06 251 ASN A C 1
ATOM 2013 O O . ASN A 1 251 ? -7.163 16.338 -20.667 1.00 85.06 251 ASN A O 1
ATOM 2017 N N . ILE A 1 252 ? -9.341 16.866 -20.697 1.00 89.38 252 ILE A N 1
ATOM 2018 C CA . ILE A 1 252 ? -9.597 16.372 -19.334 1.00 89.38 252 ILE A CA 1
ATOM 2019 C C . ILE A 1 252 ? -9.439 14.847 -19.289 1.00 89.38 252 ILE A C 1
ATOM 2021 O O . ILE A 1 252 ? -8.712 14.341 -18.433 1.00 89.38 252 ILE A O 1
ATOM 2025 N N . ASN A 1 253 ? -10.041 14.129 -20.242 1.00 92.56 253 ASN A N 1
ATOM 2026 C CA . ASN A 1 253 ? -9.938 12.672 -20.339 1.00 92.56 253 ASN A CA 1
ATOM 2027 C C . ASN A 1 253 ? -8.471 12.233 -20.437 1.00 92.56 253 ASN A C 1
ATOM 2029 O O . ASN A 1 253 ? -8.015 11.412 -19.648 1.00 92.56 253 ASN A O 1
ATOM 2033 N N . GLY A 1 254 ? -7.692 12.844 -21.332 1.00 91.31 254 GLY A N 1
ATOM 2034 C CA . GLY A 1 254 ? -6.275 12.543 -21.521 1.00 91.31 254 GLY A CA 1
ATOM 2035 C C . GLY A 1 254 ? -5.407 12.829 -20.295 1.00 91.31 254 GLY A C 1
ATOM 2036 O O . GLY A 1 254 ? -4.430 12.116 -20.067 1.00 91.31 254 GLY A O 1
ATOM 2037 N N . ARG A 1 255 ? -5.763 13.832 -19.481 1.00 88.50 255 ARG A N 1
ATOM 2038 C CA . ARG A 1 255 ? -5.057 14.147 -18.227 1.00 88.50 255 ARG A CA 1
ATOM 2039 C C . ARG A 1 255 ? -5.305 13.117 -17.130 1.00 88.50 255 ARG A C 1
ATOM 2041 O O . ARG A 1 255 ? -4.379 12.817 -16.383 1.00 88.50 255 ARG A O 1
ATOM 2048 N N . TYR A 1 256 ? -6.524 12.589 -17.029 1.00 92.69 256 TYR A N 1
ATOM 2049 C CA . TYR A 1 256 ? -6.897 11.651 -15.966 1.00 92.69 256 TYR A CA 1
ATOM 2050 C C . TYR A 1 256 ? -6.825 10.181 -16.380 1.00 92.69 256 TYR A C 1
ATOM 2052 O O . TYR A 1 256 ? -6.779 9.326 -15.502 1.00 92.69 256 TYR A O 1
ATOM 2060 N N . ALA A 1 257 ? -6.751 9.867 -17.676 1.00 94.06 257 ALA A N 1
ATOM 2061 C CA . ALA A 1 257 ? -6.758 8.493 -18.181 1.00 94.06 257 ALA A CA 1
ATOM 2062 C C . ALA A 1 257 ? -5.694 7.605 -17.519 1.00 94.06 257 ALA A C 1
ATOM 2064 O O . ALA A 1 257 ? -5.998 6.488 -17.109 1.00 94.06 257 ALA A O 1
ATOM 2065 N N . ALA A 1 258 ? -4.467 8.110 -17.351 1.00 92.88 258 ALA A N 1
ATOM 2066 C CA . ALA A 1 258 ? -3.404 7.361 -16.681 1.00 92.88 258 ALA A CA 1
ATOM 2067 C C . ALA A 1 258 ? -3.725 7.083 -15.204 1.00 92.88 258 ALA A C 1
ATOM 2069 O O . ALA A 1 258 ? -3.511 5.968 -14.742 1.00 92.88 258 ALA A O 1
ATOM 2070 N N . SER A 1 259 ? -4.261 8.065 -14.475 1.00 90.69 259 SER A N 1
ATOM 2071 C CA . SER A 1 259 ? -4.646 7.893 -13.069 1.00 90.69 259 SER A CA 1
ATOM 2072 C C . SER A 1 259 ? -5.831 6.942 -12.921 1.00 90.69 259 SER A C 1
ATOM 2074 O O . SER A 1 259 ? -5.806 6.070 -12.063 1.00 90.69 259 SER A O 1
ATOM 2076 N N . ILE A 1 260 ? -6.831 7.047 -13.799 1.00 91.81 260 ILE A N 1
ATOM 2077 C CA . ILE A 1 260 ? -7.979 6.133 -13.819 1.00 91.81 260 ILE A CA 1
ATOM 2078 C C . ILE A 1 260 ? -7.506 4.702 -14.086 1.00 91.81 260 ILE A C 1
ATOM 2080 O O . ILE A 1 260 ? -7.902 3.789 -13.368 1.00 91.81 260 ILE A O 1
ATOM 2084 N N . ALA A 1 261 ? -6.612 4.500 -15.059 1.00 91.50 261 ALA A N 1
ATOM 2085 C CA . ALA A 1 261 ? -6.043 3.183 -15.336 1.00 91.50 261 ALA A CA 1
ATOM 2086 C C . ALA A 1 261 ? -5.315 2.602 -14.109 1.00 91.50 261 ALA A C 1
ATOM 2088 O O . ALA A 1 261 ? -5.501 1.432 -13.789 1.00 91.50 261 ALA A O 1
ATOM 2089 N N . GLN A 1 262 ? -4.551 3.421 -13.374 1.00 88.94 262 GLN A N 1
ATOM 2090 C CA . GLN A 1 262 ? -3.887 2.992 -12.135 1.00 88.94 262 GLN A CA 1
ATOM 2091 C C . GLN A 1 262 ? -4.862 2.603 -11.019 1.00 88.94 262 GLN A C 1
ATOM 2093 O O . GLN A 1 262 ? -4.523 1.750 -10.195 1.00 88.94 262 GLN A O 1
ATOM 2098 N N . GLU A 1 263 ? -6.050 3.203 -10.976 1.00 88.38 263 GLU A N 1
ATOM 2099 C CA . GLU A 1 263 ? -7.091 2.905 -9.985 1.00 88.38 263 GLU A CA 1
ATOM 2100 C C . GLU A 1 263 ? -8.081 1.817 -10.427 1.00 88.38 263 GLU A C 1
ATOM 2102 O O . GLU A 1 263 ? -8.916 1.404 -9.633 1.00 88.38 263 GLU A O 1
ATOM 2107 N N . SER A 1 264 ? -7.973 1.303 -11.657 1.00 89.06 264 SER A N 1
ATOM 2108 C CA . SER A 1 264 ? -8.923 0.314 -12.194 1.00 89.06 264 SER A CA 1
ATOM 2109 C C . SER A 1 264 ? -8.534 -1.146 -11.919 1.00 89.06 264 SER A C 1
ATOM 2111 O O . SER A 1 264 ? -9.410 -2.003 -11.863 1.00 89.06 264 SER A O 1
ATOM 2113 N N . GLY A 1 265 ? -7.241 -1.442 -11.751 1.00 90.44 265 GLY A N 1
ATOM 2114 C CA . GLY A 1 265 ? -6.721 -2.814 -11.669 1.00 90.44 265 GLY A CA 1
ATOM 2115 C C . GLY A 1 265 ? -5.951 -3.231 -12.928 1.00 90.44 265 GLY A C 1
ATOM 2116 O O . GLY A 1 265 ? -5.469 -2.375 -13.674 1.00 90.44 265 GLY A O 1
ATOM 2117 N N . LEU A 1 266 ? -5.779 -4.537 -13.154 1.00 90.38 266 LEU A N 1
ATOM 2118 C CA . LEU A 1 266 ? -5.035 -5.066 -14.307 1.00 90.38 266 LEU A CA 1
ATOM 2119 C C . LEU A 1 266 ? -5.560 -6.442 -14.738 1.00 90.38 266 LEU A C 1
ATOM 2121 O O . LEU A 1 266 ? -5.564 -7.393 -13.961 1.00 90.38 266 LEU A O 1
ATOM 2125 N N . GLY A 1 267 ? -5.938 -6.571 -16.012 1.00 88.19 267 GLY A N 1
ATOM 2126 C CA . GLY A 1 267 ? -6.506 -7.815 -16.536 1.00 88.19 267 GLY A CA 1
ATOM 2127 C C . GLY A 1 267 ? -7.849 -8.125 -15.875 1.00 88.19 267 GLY A C 1
ATOM 2128 O O . GLY A 1 267 ? -8.746 -7.288 -15.904 1.00 88.19 267 GLY A O 1
ATOM 2129 N N . ASN A 1 268 ? -7.971 -9.316 -15.284 1.00 89.25 268 ASN A N 1
ATOM 2130 C CA . ASN A 1 268 ? -9.161 -9.730 -14.531 1.00 89.25 268 ASN A CA 1
ATOM 2131 C C . ASN A 1 268 ? -9.155 -9.263 -13.069 1.00 89.25 268 ASN A C 1
ATOM 2133 O O . ASN A 1 268 ? -10.141 -9.473 -12.375 1.00 89.25 268 ASN A O 1
ATOM 2137 N N . PHE A 1 269 ? -8.057 -8.667 -12.601 1.00 91.56 269 PHE A N 1
ATOM 2138 C CA . PHE A 1 269 ? -7.937 -8.196 -11.229 1.00 91.56 269 PHE A CA 1
ATOM 2139 C C . PHE A 1 269 ? -8.506 -6.792 -11.120 1.00 91.56 269 PHE A C 1
ATOM 2141 O O . PHE A 1 269 ? -8.030 -5.884 -11.815 1.00 91.56 269 PHE A O 1
ATOM 2148 N N . ASP A 1 270 ? -9.446 -6.595 -10.200 1.00 90.69 270 ASP A N 1
ATOM 2149 C CA . ASP A 1 270 ? -9.761 -5.244 -9.747 1.00 90.69 270 ASP A CA 1
ATOM 2150 C C . ASP A 1 270 ? -8.580 -4.639 -8.953 1.00 90.69 270 ASP A C 1
ATOM 2152 O O . ASP A 1 270 ? -7.555 -5.281 -8.692 1.00 90.69 270 ASP A O 1
ATOM 2156 N N . LYS A 1 271 ? -8.687 -3.361 -8.579 1.00 89.62 271 LYS A N 1
ATOM 2157 C CA . LYS A 1 271 ? -7.642 -2.659 -7.819 1.00 89.62 271 LYS A CA 1
ATOM 2158 C C . LYS A 1 271 ? -7.288 -3.354 -6.499 1.00 89.62 271 LYS A C 1
ATOM 2160 O O . LYS A 1 271 ? -6.103 -3.422 -6.160 1.00 89.62 271 LYS A O 1
ATOM 2165 N N . MET A 1 272 ? -8.283 -3.849 -5.763 1.00 88.81 272 MET A N 1
ATOM 2166 C CA . MET A 1 272 ? -8.085 -4.497 -4.463 1.00 88.81 272 MET A CA 1
ATOM 2167 C C . MET A 1 272 ? -7.420 -5.856 -4.634 1.00 88.81 272 MET A C 1
ATOM 2169 O O . MET A 1 272 ? -6.440 -6.161 -3.952 1.00 88.81 272 MET A O 1
ATOM 2173 N N . GLU A 1 273 ? -7.923 -6.663 -5.561 1.00 91.69 273 GLU A N 1
ATOM 2174 C CA . GLU A 1 273 ? -7.376 -7.979 -5.869 1.00 91.69 273 GLU A CA 1
ATOM 2175 C C . GLU A 1 273 ? -5.939 -7.859 -6.372 1.00 91.69 273 GLU A C 1
ATOM 2177 O O . GLU A 1 273 ? -5.076 -8.611 -5.918 1.00 91.69 273 GLU A O 1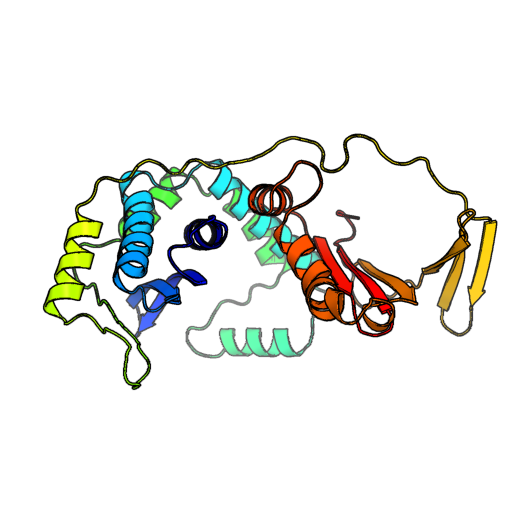
ATOM 2182 N N . LEU A 1 274 ? -5.644 -6.873 -7.228 1.00 92.00 274 LEU A N 1
ATOM 2183 C CA . LEU A 1 274 ? -4.285 -6.614 -7.696 1.00 92.00 274 LEU A CA 1
ATOM 2184 C C . LEU A 1 274 ? -3.363 -6.230 -6.532 1.00 92.00 274 LEU A C 1
ATOM 2186 O O . LEU A 1 274 ? -2.279 -6.792 -6.400 1.00 92.00 274 LEU A O 1
ATOM 2190 N N . GLN A 1 275 ? -3.776 -5.315 -5.650 1.00 89.50 275 GLN A N 1
ATOM 2191 C CA . GLN A 1 275 ? -2.978 -4.950 -4.470 1.00 89.50 275 GLN A CA 1
ATOM 2192 C C . GLN A 1 275 ? -2.693 -6.159 -3.565 1.00 89.50 275 GLN A C 1
ATOM 2194 O O . GLN A 1 275 ? -1.571 -6.321 -3.076 1.00 89.50 275 GLN A O 1
ATOM 2199 N N . LYS A 1 276 ? -3.683 -7.037 -3.371 1.00 91.31 276 LYS A N 1
ATOM 2200 C CA . LYS A 1 276 ? -3.529 -8.273 -2.591 1.00 91.31 276 LYS A CA 1
ATOM 2201 C C . LYS A 1 276 ? -2.600 -9.267 -3.283 1.00 91.31 276 LYS A C 1
ATOM 2203 O O . LYS A 1 276 ? -1.709 -9.796 -2.622 1.00 91.31 276 LYS A O 1
ATOM 2208 N N . TYR A 1 277 ? -2.742 -9.458 -4.594 1.00 91.12 277 TYR A N 1
ATOM 2209 C CA . TYR A 1 277 ? -1.871 -10.311 -5.410 1.00 91.12 277 TYR A CA 1
ATOM 2210 C C . TYR A 1 277 ? -0.403 -9.853 -5.367 1.00 91.12 277 TYR A C 1
ATOM 2212 O O . TYR A 1 277 ? 0.518 -10.671 -5.359 1.00 91.12 277 TYR A O 1
ATOM 2220 N N . MET A 1 278 ? -0.173 -8.540 -5.293 1.00 90.88 278 MET A N 1
ATOM 2221 C CA . MET A 1 278 ? 1.168 -7.955 -5.204 1.00 90.88 278 MET A CA 1
ATOM 2222 C C . MET A 1 278 ? 1.784 -8.009 -3.793 1.00 90.88 278 MET A C 1
ATOM 2224 O O . MET A 1 278 ? 2.935 -7.608 -3.622 1.00 90.88 278 MET A O 1
ATOM 2228 N N . SER A 1 279 ? 1.067 -8.503 -2.777 1.00 90.31 279 SER A N 1
ATOM 2229 C CA . SER A 1 279 ? 1.614 -8.630 -1.418 1.00 90.31 279 SER A CA 1
ATOM 2230 C C . SER A 1 279 ? 2.779 -9.621 -1.371 1.00 90.31 279 SER A C 1
ATOM 2232 O O . SER A 1 279 ? 2.766 -10.663 -2.023 1.00 90.31 279 SER A O 1
ATOM 2234 N N . GLY A 1 280 ? 3.810 -9.289 -0.598 1.00 91.25 280 GLY A N 1
ATOM 2235 C CA . GLY A 1 280 ? 5.056 -10.052 -0.538 1.00 91.25 280 GLY A CA 1
ATOM 2236 C C . GLY A 1 280 ? 5.946 -9.897 -1.774 1.00 91.25 280 GLY A C 1
ATOM 2237 O O . GLY A 1 280 ? 6.935 -10.617 -1.879 1.00 91.25 280 GLY A O 1
ATOM 2238 N N . LYS A 1 281 ? 5.625 -8.974 -2.691 1.00 92.38 281 LYS A N 1
ATOM 2239 C CA . LYS A 1 281 ? 6.446 -8.643 -3.862 1.00 92.38 281 LYS A CA 1
ATOM 2240 C C . LYS A 1 281 ? 6.952 -7.213 -3.758 1.00 92.38 281 LYS A C 1
ATOM 2242 O O . LYS A 1 281 ? 6.203 -6.289 -3.444 1.00 92.38 281 LYS A O 1
ATOM 2247 N N . ASN A 1 282 ? 8.215 -7.008 -4.098 1.00 92.25 282 ASN A N 1
ATOM 2248 C CA . ASN A 1 282 ? 8.801 -5.684 -4.230 1.00 92.25 282 ASN A CA 1
ATOM 2249 C C . ASN A 1 282 ? 8.674 -5.242 -5.682 1.00 92.25 282 ASN A C 1
ATOM 2251 O O . ASN A 1 282 ? 9.654 -5.283 -6.413 1.00 92.25 282 ASN A O 1
ATOM 2255 N N . VAL A 1 283 ? 7.479 -4.833 -6.106 1.00 93.88 283 VAL A N 1
ATOM 2256 C CA . VAL A 1 283 ? 7.227 -4.344 -7.470 1.00 93.88 283 VAL A CA 1
ATOM 2257 C C . VAL A 1 283 ? 6.363 -3.094 -7.419 1.00 93.88 283 VAL A C 1
ATOM 2259 O O . VAL A 1 283 ? 5.378 -3.023 -6.684 1.00 93.88 283 VAL A O 1
ATOM 2262 N N . ARG A 1 284 ? 6.708 -2.101 -8.234 1.00 92.19 284 ARG A N 1
ATOM 2263 C CA . ARG A 1 284 ? 5.907 -0.896 -8.440 1.00 92.19 284 ARG A CA 1
ATOM 2264 C C . ARG A 1 284 ? 5.853 -0.574 -9.923 1.00 92.19 284 ARG A C 1
ATOM 2266 O O . ARG A 1 284 ? 6.881 -0.558 -10.590 1.00 92.19 284 ARG A O 1
ATOM 2273 N N . LEU A 1 285 ? 4.666 -0.237 -10.413 1.00 92.75 285 LEU A N 1
ATOM 2274 C CA . LEU A 1 285 ? 4.449 0.209 -11.783 1.00 92.75 285 LEU A CA 1
ATOM 2275 C C . LEU A 1 285 ? 3.532 1.431 -11.773 1.00 92.75 285 LEU A C 1
ATOM 2277 O O . LEU A 1 285 ? 2.528 1.458 -11.067 1.00 92.75 285 LEU A O 1
ATOM 2281 N N . ASN A 1 286 ? 3.893 2.453 -12.541 1.00 93.38 286 ASN A N 1
ATOM 2282 C CA . ASN A 1 286 ? 3.107 3.663 -12.702 1.00 93.38 286 ASN A CA 1
ATOM 2283 C C . ASN A 1 286 ? 2.989 4.019 -14.175 1.00 93.38 286 ASN A C 1
ATOM 2285 O O . ASN A 1 286 ? 3.990 4.077 -14.883 1.00 93.38 286 ASN A O 1
ATOM 2289 N N . THR A 1 287 ? 1.778 4.315 -14.624 1.00 93.94 287 THR A N 1
ATOM 2290 C CA . THR A 1 287 ? 1.521 4.830 -15.968 1.00 93.94 287 THR A CA 1
ATOM 2291 C C . THR A 1 287 ? 1.407 6.345 -15.925 1.00 93.94 287 THR A C 1
ATOM 2293 O O . THR A 1 287 ? 0.943 6.913 -14.938 1.00 93.94 287 THR A O 1
ATOM 2296 N N . TYR A 1 288 ? 1.802 7.021 -16.998 1.00 94.06 288 TYR A N 1
ATOM 2297 C CA . TYR A 1 288 ? 1.648 8.466 -17.100 1.00 94.06 288 TYR A CA 1
ATOM 2298 C C . TYR A 1 288 ? 1.302 8.904 -18.521 1.00 94.06 288 TYR A C 1
ATOM 2300 O O . TYR A 1 288 ? 1.799 8.351 -19.501 1.00 94.06 288 TYR A O 1
ATOM 2308 N N . ILE A 1 289 ? 0.518 9.978 -18.619 1.00 95.31 289 ILE A N 1
ATOM 2309 C CA . ILE A 1 289 ? 0.290 10.743 -19.848 1.00 95.31 289 ILE A CA 1
ATOM 2310 C C . ILE A 1 289 ? 0.582 12.205 -19.500 1.00 95.31 289 ILE A C 1
ATOM 2312 O O . ILE A 1 289 ? -0.150 12.844 -18.750 1.00 95.31 289 ILE A O 1
ATOM 2316 N N . ARG A 1 290 ? 1.710 12.726 -19.988 1.00 93.69 290 ARG A N 1
ATOM 2317 C CA . ARG A 1 290 ? 2.108 14.139 -19.851 1.00 93.69 290 ARG A CA 1
ATOM 2318 C C . ARG A 1 290 ? 1.684 14.905 -21.100 1.00 93.69 290 ARG A C 1
ATOM 2320 O O . ARG A 1 290 ? 1.104 14.338 -22.017 1.00 93.69 290 ARG A O 1
ATOM 2327 N N . GLU A 1 291 ? 2.030 16.184 -21.170 1.00 92.94 291 GLU A N 1
ATOM 2328 C CA . GLU A 1 291 ? 1.703 17.026 -22.322 1.00 92.94 291 GLU A CA 1
ATOM 2329 C C . GLU A 1 291 ? 2.293 16.487 -23.634 1.00 92.94 291 GLU A C 1
ATOM 2331 O O . GLU A 1 291 ? 1.575 16.344 -24.615 1.00 92.94 291 GLU A O 1
ATOM 2336 N N . THR A 1 292 ? 3.584 16.140 -23.646 1.00 95.19 292 THR A N 1
ATOM 2337 C CA . THR A 1 292 ? 4.330 15.774 -24.872 1.00 95.19 292 THR A CA 1
ATOM 2338 C C . THR A 1 292 ? 4.909 14.354 -24.862 1.00 95.19 292 THR A C 1
ATOM 2340 O O . THR A 1 292 ? 5.686 13.967 -25.744 1.00 95.19 292 THR A O 1
ATOM 2343 N N . SER A 1 293 ? 4.566 13.554 -23.852 1.00 95.88 293 SER A N 1
ATOM 2344 C CA . SER A 1 293 ? 5.001 12.161 -23.753 1.00 95.88 293 SER A CA 1
ATOM 2345 C C . SER A 1 293 ? 4.102 11.349 -22.846 1.00 95.88 293 SER A C 1
ATOM 2347 O O . SER A 1 293 ? 3.522 11.878 -21.904 1.00 95.88 293 SER A O 1
ATOM 2349 N N . GLU A 1 294 ? 4.112 10.050 -23.049 1.00 96.12 294 GLU A N 1
ATOM 2350 C CA . GLU A 1 294 ? 3.401 9.058 -22.251 1.00 96.12 294 GLU A CA 1
ATOM 2351 C C . GLU A 1 294 ? 4.334 7.878 -21.990 1.00 96.12 294 GLU A C 1
ATOM 2353 O O . GLU A 1 294 ? 5.383 7.740 -22.637 1.00 96.12 294 GLU A O 1
ATOM 2358 N N . GLY A 1 295 ? 3.990 7.059 -21.008 1.00 96.06 295 GLY A N 1
ATOM 2359 C CA . GLY A 1 295 ? 4.857 5.960 -20.651 1.00 96.06 295 GLY A CA 1
ATOM 2360 C C . GLY A 1 295 ? 4.496 5.253 -19.365 1.00 96.06 295 GLY A C 1
ATOM 2361 O O . GLY A 1 295 ? 3.440 5.460 -18.766 1.00 96.06 295 GLY A O 1
ATOM 2362 N N . ILE A 1 296 ? 5.432 4.403 -18.964 1.00 96.00 296 ILE A N 1
ATOM 2363 C CA . ILE A 1 296 ? 5.364 3.566 -17.779 1.00 96.00 296 ILE A CA 1
ATOM 2364 C C . ILE A 1 296 ? 6.701 3.685 -17.058 1.00 96.00 296 ILE A C 1
ATOM 2366 O O . ILE A 1 296 ? 7.754 3.521 -17.673 1.00 96.00 296 ILE A O 1
ATOM 2370 N N . THR A 1 297 ? 6.674 3.961 -15.764 1.00 96.94 297 THR A N 1
ATOM 2371 C CA . THR A 1 297 ? 7.837 3.804 -14.890 1.00 96.94 297 THR A CA 1
ATOM 2372 C C . THR A 1 297 ? 7.605 2.640 -13.954 1.00 96.94 297 THR A C 1
ATOM 2374 O O . THR A 1 297 ? 6.474 2.367 -13.551 1.00 96.94 297 THR A O 1
ATOM 2377 N N . GLY A 1 298 ? 8.672 1.964 -13.563 1.00 96.38 298 GLY A N 1
ATOM 2378 C CA . GLY A 1 298 ? 8.547 0.944 -12.545 1.00 96.38 298 GLY A CA 1
ATOM 2379 C C . GLY A 1 298 ? 9.862 0.565 -11.913 1.00 96.38 298 GLY A C 1
ATOM 2380 O O . GLY A 1 298 ? 10.940 0.957 -12.369 1.00 96.38 298 GLY A O 1
ATOM 2381 N N . SER A 1 299 ? 9.735 -0.192 -10.837 1.00 96.56 299 SER A N 1
ATOM 2382 C CA . SER A 1 299 ? 10.852 -0.815 -10.160 1.00 96.56 299 SER A CA 1
ATOM 2383 C C . SER A 1 299 ? 10.481 -2.191 -9.632 1.00 96.56 299 SER A C 1
ATOM 2385 O O . SER A 1 299 ? 9.306 -2.464 -9.372 1.00 96.56 299 SER A O 1
ATOM 2387 N N . SER A 1 300 ? 11.485 -3.045 -9.470 1.00 96.56 300 SER A N 1
ATOM 2388 C CA . SER A 1 300 ? 11.345 -4.347 -8.829 1.00 96.56 300 SER A CA 1
ATOM 2389 C C . SER A 1 300 ? 12.573 -4.709 -7.992 1.00 96.56 300 SER A C 1
ATOM 2391 O O . SER A 1 300 ? 13.632 -4.101 -8.161 1.00 96.56 300 SER A O 1
ATOM 2393 N N . SER A 1 301 ? 12.447 -5.708 -7.115 1.00 94.88 301 SER A N 1
ATOM 2394 C CA . SER A 1 301 ? 13.611 -6.480 -6.658 1.00 94.88 301 SER A CA 1
ATOM 2395 C C . SER A 1 301 ? 14.185 -7.315 -7.809 1.00 94.88 301 SER A C 1
ATOM 2397 O O . SER A 1 301 ? 13.561 -7.438 -8.872 1.00 94.88 301 SER A O 1
ATOM 2399 N N . VAL A 1 302 ? 15.368 -7.898 -7.610 1.00 93.44 302 VAL A N 1
ATOM 2400 C CA . VAL A 1 302 ? 15.971 -8.814 -8.591 1.00 93.44 302 VAL A CA 1
ATOM 2401 C C . VAL A 1 302 ? 15.190 -10.127 -8.677 1.00 93.44 302 VAL A C 1
ATOM 2403 O O . VAL A 1 302 ? 15.086 -10.700 -9.757 1.00 93.44 302 VAL A O 1
ATOM 2406 N N . GLU A 1 303 ? 14.630 -10.601 -7.561 1.00 93.25 303 GLU A N 1
ATOM 2407 C CA . GLU A 1 303 ? 13.811 -11.820 -7.528 1.00 93.25 303 GLU A CA 1
ATOM 2408 C C . GLU A 1 303 ? 12.453 -11.632 -8.221 1.00 93.25 303 GLU A C 1
ATOM 2410 O O . GLU A 1 303 ? 11.952 -12.559 -8.854 1.00 93.25 303 GLU A O 1
ATOM 2415 N N . ASP A 1 304 ? 11.862 -10.438 -8.113 1.00 92.06 304 ASP A N 1
ATOM 2416 C CA . ASP A 1 304 ? 10.519 -10.147 -8.627 1.00 92.06 304 ASP A CA 1
ATOM 2417 C C . ASP A 1 304 ? 10.487 -9.673 -10.102 1.00 92.06 304 ASP A C 1
ATOM 2419 O O . ASP A 1 304 ? 9.416 -9.295 -10.585 1.00 92.06 304 ASP A O 1
ATOM 2423 N N . PHE A 1 305 ? 11.628 -9.648 -10.806 1.00 87.56 305 PHE A N 1
ATOM 2424 C CA . PHE A 1 305 ? 11.739 -9.236 -12.218 1.00 87.56 305 PHE A CA 1
ATOM 2425 C C . PHE A 1 305 ? 11.573 -10.401 -13.203 1.00 87.56 305 PHE A C 1
ATOM 2427 O O . PHE A 1 305 ? 10.756 -10.261 -14.143 1.00 87.56 305 PHE A O 1
#

Secondary structure (DSSP, 8-state):
-HHHHHHHHTTSSS-S-SEEEEEEEE-STT-EEEEEEEE--TT-HHHHHHHHHHHHHHHHHH---HHHHHHHHHHHHHHHHHHHHTGGG--HHHHHHHHHHHHSTT------HHHHHHHHHHHTTT--HHHHHHHHHHH--SSS--------S-TT-----HHHHHHHHHHHHH---PPP------S-SSSSPPPPP-EEEEEEETTTTEEEEEETTSPEEEEE--SS-SS-EEEEEEEE--GGGS-GGGHHHHHHHHHHHHHH-BTTB-HHHHHHHTTT--EEEEEEE-SSEEEEEEEE-STT-

Sequence (305 aa):
MISNRLAELTLLENPPFAQGFAAHTEFLGPKSMYLSIGVVQNDDIETTIEALVAENQRMKQHGFTQTELDREKANLLKNIEKMYNERDKQESANYVEEYKANFLPPHSAFPCIEYEYELFKKYVPTITLEEVNAFGKQMIIDKNTVVVVMAPEKDGVDIPSEEEVLEIFNEANAQTVDAYVDKVSDEPLISEMPEKGKIDKKIKNKDLGYETWILDNGVKVVLKTTDFKDDEIIFEARSKGGHSLYDLEDNINGRYAASIAQESGLGNFDKMELQKYMSGKNVRLNTYIRETSEGITGSSSVEDF

Foldseek 3Di:
DLLLVQVVLCLDPDRLAVHWGWDWADDPDPDIAIDIDGHGDPLNPLSRLLVSLLSLLLLQPPNDDPLVLVLVLLQLLLVLVQCVLQVVQDDPVVVVVLVCCCVDPVNDDDPDSVVVNVVSVVPSVVDDSVNRSVVSNVNDDPPDDDDDDDDDPDPPNDDDDPVVSVVSNVVSNPDDHDHDDDDADPDDLDPDDDDDWDFPDWDADPVQAWIWTQTPVRDIDIDHDDPNGRFKDKDKDKDWDFLLPDDPVCSVVRQCVQVVVQQQAGDPDGNSNNVSVCRSFAKDKGWGGHNTMTIMIMMGTPVRD